Protein AF-A0A661WGU6-F1 (afdb_monomer_lite)

Secondary structure (DSSP, 8-state):
---HHHHHHHHHHHHH-----SHHHHHHHHHTT-SS-TT-S-SS-TTS-HHHHHHHHHHHHHHH---HHHHHHHHHHHHHHHHHHHHHHHHHHHHHHHHH-THHHHHHHHHHHHTSTTS----GGGGSPPPHHHHHHHHHHHHHHHHHTTS-GGGTT-HHHHTT-HHHHHHHHHHHHHTT-SSHHHHHHHSSS-HHHHHHHHHHHHHHHHHHHHHHHHHHHHHHHHHHHHHTT-S----HHHHHHHHHHHHHHHHHHHHHHHHHHHHHHHHHHHHHHHH-

Structure (mmCIF, N/CA/C/O backbone):
data_AF-A0A661WGU6-F1
#
_entry.id   AF-A0A661WGU6-F1
#
loop_
_atom_site.group_PDB
_atom_site.id
_atom_site.type_symbol
_atom_site.label_atom_id
_atom_site.label_alt_id
_atom_site.label_comp_id
_atom_site.label_asym_id
_atom_site.label_entity_id
_atom_site.label_seq_id
_atom_site.pdbx_PDB_ins_code
_atom_site.Cartn_x
_atom_site.Cartn_y
_atom_site.Cartn_z
_atom_site.occupancy
_atom_site.B_iso_or_equiv
_atom_site.auth_seq_id
_atom_site.auth_comp_id
_atom_site.auth_asym_id
_atom_site.auth_atom_id
_atom_site.pdbx_PDB_model_num
ATOM 1 N N . MET A 1 1 ? -1.322 33.595 -4.084 1.00 49.94 1 MET A N 1
ATOM 2 C CA . MET A 1 1 ? -2.057 33.623 -5.367 1.00 49.94 1 MET A CA 1
ATOM 3 C C . MET A 1 1 ? -1.411 32.627 -6.315 1.00 49.94 1 MET A C 1
ATOM 5 O O . MET A 1 1 ? -0.190 32.597 -6.386 1.00 49.94 1 MET A O 1
ATOM 9 N N . THR A 1 2 ? -2.198 31.790 -6.982 1.00 62.12 2 THR A N 1
ATOM 10 C CA . THR A 1 2 ? -1.731 30.789 -7.956 1.00 62.12 2 THR A CA 1
ATOM 11 C C . THR A 1 2 ? -1.288 31.471 -9.253 1.00 62.12 2 THR A C 1
ATOM 13 O O . THR A 1 2 ? -1.975 32.353 -9.764 1.00 62.12 2 THR A O 1
ATOM 16 N N . SER A 1 3 ? -0.129 31.083 -9.787 1.00 81.88 3 SER A N 1
ATOM 17 C CA . SER A 1 3 ? 0.414 31.655 -11.030 1.00 81.88 3 SER A CA 1
ATOM 18 C C . SER A 1 3 ? -0.441 31.273 -12.245 1.00 81.88 3 SER A C 1
ATOM 20 O O . SER A 1 3 ? -1.001 30.177 -12.295 1.00 81.88 3 SER A O 1
ATOM 22 N N . LYS A 1 4 ? -0.483 32.125 -13.279 1.00 81.94 4 LYS A N 1
ATOM 23 C CA . LYS A 1 4 ? -1.174 31.833 -14.553 1.00 81.94 4 LYS A CA 1
ATOM 24 C C . LYS A 1 4 ? -0.719 30.503 -15.176 1.00 81.94 4 LYS A C 1
ATOM 26 O O . LYS A 1 4 ? -1.547 29.773 -15.714 1.00 81.94 4 LYS A O 1
ATOM 31 N N . LYS A 1 5 ? 0.566 30.142 -15.022 1.00 75.69 5 LYS A N 1
ATOM 32 C CA . LYS A 1 5 ? 1.100 28.833 -15.448 1.00 75.69 5 LYS A CA 1
ATOM 33 C C . LYS A 1 5 ? 0.478 27.666 -14.672 1.00 75.69 5 LYS A C 1
ATOM 35 O O . LYS A 1 5 ? 0.131 26.658 -15.276 1.00 75.69 5 LYS A O 1
ATOM 40 N N . GLN A 1 6 ? 0.286 27.810 -13.359 1.00 60.16 6 GLN A N 1
ATOM 41 C CA . GLN A 1 6 ? -0.358 26.781 -12.532 1.00 60.16 6 GLN A CA 1
ATOM 42 C C . GLN A 1 6 ? -1.841 26.615 -12.883 1.00 60.16 6 GLN A C 1
ATOM 44 O O . GLN A 1 6 ? -2.338 25.495 -12.907 1.00 60.16 6 GLN A O 1
ATOM 49 N N . VAL A 1 7 ? -2.546 27.707 -13.200 1.00 77.19 7 VAL A N 1
ATOM 50 C CA . VAL A 1 7 ? -3.960 27.646 -13.609 1.00 77.19 7 VAL A CA 1
ATOM 51 C C . VAL A 1 7 ? -4.119 26.910 -14.942 1.00 77.19 7 VAL A C 1
ATOM 53 O O . VAL A 1 7 ? -4.962 26.020 -15.041 1.00 77.19 7 VAL A O 1
ATOM 56 N N . ALA A 1 8 ? -3.280 27.216 -15.936 1.00 78.06 8 ALA A N 1
ATOM 57 C CA . ALA A 1 8 ? -3.305 26.537 -17.233 1.00 78.06 8 ALA A CA 1
ATOM 58 C C . ALA A 1 8 ? -2.973 25.036 -17.113 1.00 78.06 8 ALA A C 1
ATOM 60 O O . ALA A 1 8 ? -3.666 24.202 -17.695 1.00 78.06 8 ALA A O 1
ATOM 61 N N . ALA A 1 9 ? -1.973 24.680 -16.299 1.00 69.00 9 ALA A N 1
ATOM 62 C CA . ALA A 1 9 ? -1.627 23.285 -16.028 1.00 69.00 9 ALA A CA 1
ATOM 63 C C . ALA A 1 9 ? -2.766 22.530 -15.316 1.00 69.00 9 ALA A C 1
ATOM 65 O O . ALA A 1 9 ? -3.126 21.427 -15.724 1.00 69.00 9 ALA A O 1
ATOM 66 N N . ASN A 1 10 ? -3.399 23.141 -14.309 1.00 66.12 10 ASN A N 1
ATOM 67 C CA . ASN A 1 10 ? -4.535 22.540 -13.603 1.00 66.12 10 ASN A CA 1
ATOM 68 C C . ASN A 1 10 ? -5.743 22.315 -14.529 1.00 66.12 10 ASN A C 1
ATOM 70 O O . ASN A 1 10 ? -6.410 21.289 -14.415 1.00 66.12 10 ASN A O 1
ATOM 74 N N . GLN A 1 11 ? -6.003 23.233 -15.467 1.00 74.62 11 GLN A N 1
ATOM 75 C CA . GLN A 1 11 ? -7.065 23.090 -16.472 1.00 74.62 11 GLN A CA 1
ATOM 76 C C . GLN A 1 11 ? -6.763 22.008 -17.518 1.00 74.62 11 GLN A C 1
ATOM 78 O O . GLN A 1 11 ? -7.679 21.339 -17.994 1.00 74.62 11 GLN A O 1
ATOM 83 N N . ALA A 1 12 ? -5.496 21.817 -17.890 1.00 73.06 12 ALA A N 1
ATOM 84 C CA . ALA A 1 12 ? -5.098 20.723 -18.772 1.00 73.06 12 ALA A CA 1
ATOM 85 C C . ALA A 1 12 ? -5.200 19.361 -18.059 1.00 73.06 12 ALA A C 1
ATOM 87 O O . ALA A 1 12 ? -5.719 18.400 -18.628 1.00 73.06 12 ALA A O 1
ATOM 88 N N . ASN A 1 13 ? -4.777 19.290 -16.793 1.00 67.12 13 ASN A N 1
ATOM 89 C CA . ASN A 1 13 ? -4.835 18.074 -15.979 1.00 67.12 13 ASN A CA 1
ATOM 90 C C . ASN A 1 13 ? -6.275 17.660 -15.639 1.00 67.12 13 ASN A C 1
ATOM 92 O O . ASN A 1 13 ? -6.582 16.468 -15.634 1.00 67.12 13 ASN A O 1
ATOM 96 N N . SER A 1 14 ? -7.184 18.616 -15.419 1.00 62.59 14 SER A N 1
ATOM 97 C CA . SER A 1 14 ? -8.593 18.312 -15.131 1.00 62.59 14 SER A CA 1
ATOM 98 C C . SER A 1 14 ? -9.313 17.643 -16.305 1.00 62.59 14 SER A C 1
ATOM 100 O O . SER A 1 14 ? -10.159 16.782 -16.087 1.00 62.59 14 SER A O 1
ATOM 102 N N . LYS A 1 15 ? -8.936 17.956 -17.553 1.00 67.56 15 LYS A N 1
ATOM 103 C CA . LYS A 1 15 ? -9.477 17.290 -18.751 1.00 67.56 15 LYS A CA 1
ATOM 104 C C . LYS A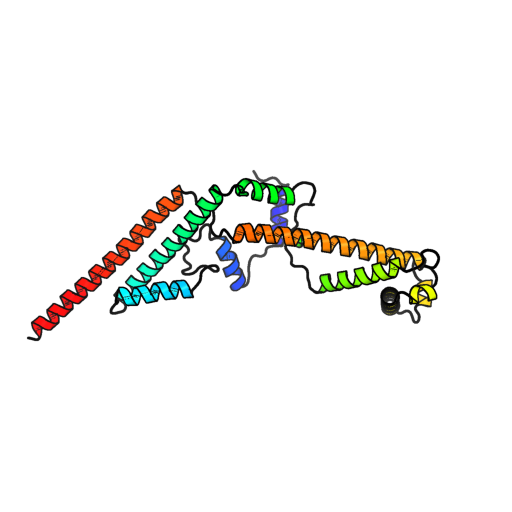 1 15 ? -9.016 15.833 -18.894 1.00 67.56 15 LYS A C 1
ATOM 106 O O . LYS A 1 15 ? -9.703 15.054 -19.544 1.00 67.56 15 LYS A O 1
ATOM 111 N N . LYS A 1 16 ? -7.881 15.463 -18.286 1.00 58.91 16 LYS A N 1
ATOM 112 C CA . LYS A 1 16 ? -7.343 14.089 -18.276 1.00 58.91 16 LYS A CA 1
ATOM 113 C C . LYS A 1 16 ? -7.883 13.238 -17.120 1.00 58.91 16 LYS A C 1
ATOM 115 O O . LYS A 1 16 ? -7.862 12.017 -17.206 1.00 58.91 16 LYS A O 1
ATOM 120 N N . SER A 1 17 ? -8.381 13.863 -16.053 1.00 56.34 17 SER A N 1
ATOM 121 C CA . SER A 1 17 ? -8.909 13.180 -14.868 1.00 56.34 17 SER A CA 1
ATOM 122 C C . SER A 1 17 ? -10.417 13.406 -14.754 1.00 56.34 17 SER A C 1
ATOM 124 O O . SER A 1 17 ? -10.879 14.302 -14.054 1.00 56.34 17 SER A O 1
ATOM 126 N N . THR A 1 18 ? -11.225 12.593 -15.443 1.00 58.34 18 THR A N 1
ATOM 127 C CA . THR A 1 18 ? -12.701 12.693 -15.384 1.00 58.34 18 THR A CA 1
ATOM 128 C C . THR A 1 18 ? -13.317 12.097 -14.110 1.00 58.34 18 THR A C 1
ATOM 130 O O . THR A 1 18 ? -14.516 11.821 -14.079 1.00 58.34 18 THR A O 1
ATOM 133 N N . GLY A 1 19 ? -12.506 11.867 -13.072 1.00 59.34 19 GLY A N 1
ATOM 134 C CA . GLY A 1 19 ? -12.905 11.155 -11.861 1.00 59.34 19 GLY A CA 1
ATOM 135 C C . GLY A 1 19 ? -13.283 9.693 -12.120 1.00 59.34 19 GLY A C 1
ATOM 136 O O . GLY A 1 19 ? -13.410 9.235 -13.259 1.00 59.34 19 GLY A O 1
ATOM 137 N N . ALA A 1 20 ? -13.458 8.934 -11.042 1.00 66.88 20 ALA A N 1
ATOM 138 C CA . ALA A 1 20 ? -13.908 7.557 -11.150 1.00 66.88 20 ALA A CA 1
ATOM 139 C C . ALA A 1 20 ? -15.409 7.483 -11.469 1.00 66.88 20 ALA A C 1
ATOM 141 O O . ALA A 1 20 ? -16.243 7.983 -10.714 1.00 66.88 20 ALA A O 1
ATOM 142 N N . LYS A 1 21 ? -15.752 6.833 -12.586 1.00 72.75 21 LYS A N 1
ATOM 143 C CA . LYS A 1 21 ? -17.143 6.675 -13.049 1.00 72.75 21 LYS A CA 1
ATOM 144 C C . LYS A 1 21 ? -17.783 5.359 -12.600 1.00 72.75 21 LYS A C 1
ATOM 146 O O . LYS A 1 21 ? -19.002 5.290 -12.483 1.00 72.75 21 LYS A O 1
ATOM 151 N N . THR A 1 22 ? -16.972 4.340 -12.323 1.00 70.50 22 THR A N 1
ATOM 152 C CA . THR A 1 22 ? -17.419 3.021 -11.856 1.00 70.50 22 THR A CA 1
ATOM 153 C C . THR A 1 22 ? -17.525 2.983 -10.337 1.00 70.50 22 THR A C 1
ATOM 155 O O . THR A 1 22 ? -16.815 3.711 -9.647 1.00 70.50 22 THR A O 1
ATOM 158 N N . GLU A 1 23 ? -18.375 2.109 -9.798 1.00 66.75 23 GLU A N 1
ATOM 159 C CA . GLU A 1 23 ? -18.532 1.962 -8.345 1.00 66.75 23 GLU A CA 1
ATOM 160 C C . GLU A 1 23 ? -17.232 1.491 -7.676 1.00 66.75 23 GLU A C 1
ATOM 162 O O . GLU A 1 23 ? -16.804 2.058 -6.676 1.00 66.75 23 GLU A O 1
ATOM 167 N N . GLN A 1 24 ? -16.521 0.549 -8.305 1.00 64.12 24 GLN A N 1
ATOM 168 C CA . GLN A 1 24 ? -15.176 0.136 -7.887 1.00 64.12 24 GLN A CA 1
ATOM 169 C C . GLN A 1 24 ? -14.186 1.308 -7.898 1.00 64.12 24 GLN A C 1
ATOM 171 O O . GLN A 1 24 ? -13.439 1.506 -6.942 1.00 64.12 24 GLN A O 1
ATOM 176 N N . GLY A 1 25 ? -14.207 2.134 -8.948 1.00 61.88 25 GLY A N 1
ATOM 177 C CA . GLY A 1 25 ? -13.352 3.312 -9.027 1.00 61.88 25 GLY A CA 1
ATOM 178 C C . GLY A 1 25 ? -13.712 4.358 -7.967 1.00 61.88 25 GLY A C 1
ATOM 179 O O . GLY A 1 25 ? -12.822 4.976 -7.392 1.00 61.88 25 GLY A O 1
ATOM 180 N N . LYS A 1 26 ? -15.002 4.559 -7.674 1.00 69.31 26 LYS A N 1
ATOM 181 C CA . LYS A 1 26 ? -15.461 5.471 -6.616 1.00 69.31 26 LYS A CA 1
ATOM 182 C C . LYS A 1 26 ? -15.040 4.970 -5.243 1.00 69.31 26 LYS A C 1
ATOM 184 O O . LYS A 1 26 ? -14.586 5.773 -4.435 1.00 69.31 26 LYS A O 1
ATOM 189 N N . GLN A 1 27 ? -15.123 3.664 -4.993 1.00 63.66 27 GLN A N 1
ATOM 190 C CA . GLN A 1 27 ? -14.613 3.055 -3.766 1.00 63.66 27 GLN A CA 1
ATOM 191 C C . GLN A 1 27 ? -13.100 3.260 -3.636 1.00 63.66 27 GLN A C 1
ATOM 193 O O . GLN A 1 27 ? -12.649 3.703 -2.581 1.00 63.66 27 GLN A O 1
ATOM 198 N N . ALA A 1 28 ? -12.332 3.045 -4.707 1.00 60.41 28 ALA A N 1
ATOM 199 C CA . ALA A 1 28 ? -10.895 3.317 -4.726 1.00 60.41 28 ALA A CA 1
ATOM 200 C C . ALA A 1 28 ? -10.582 4.801 -4.453 1.00 60.41 28 ALA A C 1
ATOM 202 O O . ALA A 1 28 ? -9.745 5.117 -3.614 1.00 60.41 28 ALA A O 1
ATOM 203 N N . VAL A 1 29 ? -11.315 5.726 -5.080 1.00 59.28 29 VAL A N 1
ATOM 204 C CA . VAL A 1 29 ? -11.153 7.172 -4.860 1.00 59.28 29 VAL A CA 1
ATOM 205 C C . VAL A 1 29 ? -11.620 7.602 -3.462 1.00 59.28 29 VAL A C 1
ATOM 207 O O . VAL A 1 29 ? -11.032 8.513 -2.885 1.00 59.28 29 VAL A O 1
ATOM 210 N N . SER A 1 30 ? -12.623 6.946 -2.871 1.00 61.34 30 SER A N 1
ATOM 211 C CA . SER A 1 30 ? -13.107 7.247 -1.512 1.00 61.34 30 SER A CA 1
ATOM 212 C C . SER A 1 30 ? -12.040 7.004 -0.444 1.00 61.34 30 SER A C 1
ATOM 214 O O . SER A 1 30 ? -11.980 7.729 0.550 1.00 61.34 30 SER A O 1
ATOM 216 N N . LEU A 1 31 ? -11.141 6.044 -0.684 1.00 59.47 31 LEU A N 1
ATOM 217 C CA . LEU A 1 31 ? -10.015 5.764 0.202 1.00 59.47 31 LEU A CA 1
ATOM 218 C C . LEU A 1 31 ? -9.024 6.933 0.238 1.00 59.47 31 LEU A C 1
ATOM 220 O O . LEU A 1 31 ? -8.408 7.163 1.273 1.00 59.47 31 LEU A O 1
ATOM 224 N N . ASN A 1 32 ? -8.951 7.747 -0.821 1.00 54.72 32 ASN A N 1
ATOM 225 C CA . ASN A 1 32 ? -8.085 8.930 -0.857 1.00 54.72 32 ASN A CA 1
ATOM 226 C C . ASN A 1 32 ? -8.522 10.017 0.144 1.00 54.72 32 ASN A C 1
ATOM 228 O O . ASN A 1 32 ? -7.711 10.853 0.536 1.00 54.72 32 ASN A O 1
ATOM 232 N N . ALA A 1 33 ? -9.792 10.022 0.575 1.00 54.75 33 ALA A N 1
ATOM 233 C CA . ALA A 1 33 ? -10.287 10.940 1.605 1.00 54.75 33 ALA A CA 1
ATOM 234 C C . ALA A 1 33 ? -9.919 10.490 3.034 1.00 54.75 33 ALA A C 1
ATOM 236 O O . ALA A 1 33 ? -10.010 11.278 3.983 1.00 54.75 33 ALA A O 1
ATOM 237 N N . VAL A 1 34 ? -9.492 9.234 3.208 1.00 58.69 34 VAL A N 1
ATOM 238 C CA . VAL A 1 34 ? -9.098 8.678 4.502 1.00 58.69 34 VAL A CA 1
ATOM 239 C C . VAL A 1 34 ? -7.701 9.183 4.861 1.00 58.69 34 VAL A C 1
ATOM 241 O O . VAL A 1 34 ? -6.694 8.650 4.418 1.00 58.69 34 VAL A O 1
ATOM 244 N N . LYS A 1 35 ? -7.631 10.216 5.709 1.00 61.06 35 LYS A N 1
ATOM 245 C CA . LYS A 1 35 ? -6.343 10.787 6.147 1.00 61.06 35 LYS A CA 1
ATOM 246 C C . LYS A 1 35 ? -5.542 9.844 7.051 1.00 61.06 35 LYS A C 1
ATOM 248 O O . LYS A 1 35 ? -4.336 9.712 6.886 1.00 61.06 35 LYS A O 1
ATOM 253 N N . HIS A 1 36 ? -6.202 9.237 8.042 1.00 67.50 36 HIS A N 1
ATOM 254 C CA . HIS A 1 36 ? -5.535 8.429 9.078 1.00 67.50 36 HIS A CA 1
ATOM 255 C C . HIS A 1 36 ? -6.208 7.077 9.359 1.00 67.50 36 HIS A C 1
ATOM 257 O O . HIS A 1 36 ? -5.617 6.240 10.024 1.00 67.50 36 HIS A O 1
ATOM 263 N N . GLY A 1 37 ? -7.449 6.852 8.915 1.00 67.12 37 GLY A N 1
ATOM 264 C CA . GLY A 1 37 ? -8.135 5.554 9.040 1.00 67.12 37 GLY A CA 1
ATOM 265 C C . GLY A 1 37 ? -8.638 5.160 10.437 1.00 67.12 37 GLY A C 1
ATOM 266 O O . GLY A 1 37 ? -9.547 4.339 10.526 1.00 67.12 37 GLY A O 1
ATOM 267 N N . ILE A 1 38 ? -8.137 5.779 11.516 1.00 74.56 38 ILE A N 1
ATOM 268 C CA . ILE A 1 38 ? -8.457 5.409 12.914 1.00 74.56 38 ILE A CA 1
ATOM 269 C C . ILE A 1 38 ? -9.970 5.433 13.194 1.00 74.56 38 ILE A C 1
ATOM 271 O O . ILE A 1 38 ? -10.519 4.445 13.669 1.00 74.56 38 ILE A O 1
ATOM 275 N N . PHE A 1 39 ? -10.662 6.515 12.822 1.00 71.50 39 PHE A N 1
ATOM 276 C CA . PHE A 1 39 ? -12.126 6.647 12.936 1.00 71.50 39 PHE A CA 1
ATOM 277 C C . PHE A 1 39 ? -12.844 6.478 11.592 1.00 71.50 39 PHE A C 1
ATOM 279 O O . PHE A 1 39 ? -13.893 7.080 11.366 1.00 71.50 39 PHE A O 1
ATOM 286 N N . SER A 1 40 ? -12.269 5.708 10.662 1.00 78.00 40 SER A N 1
ATOM 287 C CA . SER A 1 40 ? -12.944 5.415 9.395 1.00 78.00 40 SER A CA 1
ATOM 288 C C . SER A 1 40 ? -14.335 4.828 9.658 1.00 78.00 40 SER A C 1
ATOM 290 O O . SER A 1 40 ? -14.509 3.997 10.554 1.00 78.00 40 SER A O 1
ATOM 292 N N . SER A 1 41 ? -15.325 5.246 8.864 1.00 74.75 41 SER A N 1
ATOM 293 C CA . SER A 1 41 ? -16.655 4.622 8.857 1.00 74.75 41 SER A CA 1
ATOM 294 C C . SER A 1 41 ? -16.600 3.177 8.359 1.00 74.75 41 SER A C 1
ATOM 296 O O . SER A 1 41 ? -17.504 2.394 8.632 1.00 74.75 41 SER A O 1
ATOM 298 N N . ARG A 1 42 ? -15.523 2.811 7.656 1.00 79.62 42 ARG A N 1
ATOM 299 C CA . ARG A 1 42 ? -15.264 1.447 7.217 1.00 79.62 42 ARG A CA 1
ATOM 300 C C . ARG A 1 42 ? -14.792 0.594 8.398 1.00 79.62 42 ARG A C 1
ATOM 302 O O . ARG A 1 42 ? -13.788 0.912 9.045 1.00 79.62 42 ARG A O 1
ATOM 309 N N . LEU A 1 43 ? -15.518 -0.497 8.648 1.00 82.12 43 LEU A N 1
ATOM 310 C CA . LEU A 1 43 ? -15.241 -1.421 9.747 1.00 82.12 43 LEU A CA 1
ATOM 311 C C . LEU A 1 43 ? -13.881 -2.101 9.601 1.00 82.12 43 LEU A C 1
ATOM 313 O O . LEU A 1 43 ? -13.098 -2.052 10.539 1.00 82.12 43 LEU A O 1
ATOM 317 N N . VAL A 1 44 ? -13.580 -2.626 8.411 1.00 84.69 44 VAL A N 1
ATOM 318 C CA . VAL A 1 44 ? -12.297 -3.247 8.050 1.00 84.69 44 VAL A CA 1
ATOM 319 C C . VAL A 1 44 ? -11.717 -2.509 6.841 1.00 84.69 44 VAL A C 1
ATOM 321 O O . VAL A 1 44 ? -12.387 -2.343 5.813 1.00 84.69 44 VAL A O 1
ATOM 324 N N . MET A 1 45 ? -10.497 -1.994 6.980 1.00 81.69 45 MET A N 1
ATOM 325 C CA . MET A 1 45 ? -9.786 -1.294 5.905 1.00 81.69 45 MET A CA 1
ATOM 326 C C . MET A 1 45 ? -9.243 -2.292 4.863 1.00 81.69 45 MET A C 1
ATOM 328 O O . MET A 1 45 ? -9.072 -3.459 5.182 1.00 81.69 45 MET A O 1
ATOM 332 N N . PRO A 1 46 ? -8.949 -1.874 3.616 1.00 73.69 46 PRO A N 1
ATOM 333 C CA . PRO A 1 46 ? -8.460 -2.788 2.570 1.00 73.69 46 PRO A CA 1
ATOM 334 C C . PRO A 1 46 ? -7.168 -3.550 2.902 1.00 73.69 46 PRO A C 1
ATOM 336 O O . PRO A 1 46 ? -6.927 -4.598 2.320 1.00 73.69 46 PRO A O 1
ATOM 339 N N . PHE A 1 47 ? -6.346 -3.010 3.803 1.00 72.75 47 PHE A N 1
ATOM 340 C CA . PHE A 1 47 ? -5.088 -3.597 4.277 1.00 72.75 47 PHE A CA 1
ATOM 341 C C . PHE A 1 47 ? -5.251 -4.380 5.594 1.00 72.75 47 PHE A C 1
ATOM 343 O O . PHE A 1 47 ? -4.281 -4.847 6.180 1.00 72.75 47 PHE A O 1
ATOM 350 N N . GLU A 1 48 ? -6.477 -4.502 6.100 1.00 82.50 48 GLU A N 1
ATOM 351 C CA . GLU A 1 48 ? -6.779 -5.226 7.329 1.00 82.50 48 GLU A CA 1
ATOM 352 C C . GLU A 1 48 ? -7.420 -6.578 7.026 1.00 82.50 48 GLU A C 1
ATOM 354 O O . GLU A 1 48 ? -8.164 -6.730 6.057 1.00 82.50 48 GLU A O 1
ATOM 359 N N . SER A 1 49 ? -7.171 -7.553 7.899 1.00 87.25 49 SER A N 1
ATOM 360 C CA . SER A 1 49 ? -7.788 -8.869 7.798 1.00 87.25 49 SER A CA 1
ATOM 361 C C . SER A 1 49 ? -9.202 -8.846 8.376 1.00 87.25 49 SER A C 1
ATOM 363 O O . SER A 1 49 ? -9.408 -8.556 9.557 1.00 87.25 49 SER A O 1
ATOM 365 N N . ALA A 1 50 ? -10.188 -9.170 7.536 1.00 88.31 50 ALA A N 1
ATOM 366 C CA . ALA A 1 50 ? -11.558 -9.387 7.990 1.00 88.31 50 ALA A CA 1
ATOM 367 C C . ALA A 1 50 ? -11.654 -10.604 8.924 1.00 88.31 50 ALA A C 1
ATOM 369 O O . ALA A 1 50 ? -12.444 -10.580 9.865 1.00 88.31 50 ALA A O 1
ATOM 370 N N . ASP A 1 51 ? -10.805 -11.613 8.712 1.00 90.31 51 ASP A N 1
ATOM 371 C CA . ASP A 1 51 ? -10.755 -12.820 9.538 1.00 90.31 51 ASP A CA 1
ATOM 372 C C . ASP A 1 51 ? -10.234 -12.509 10.946 1.00 90.31 51 ASP A C 1
ATOM 374 O O . ASP A 1 51 ? -10.788 -12.998 11.925 1.00 90.31 51 ASP A O 1
ATOM 378 N N . GLU A 1 52 ? -9.221 -11.643 11.078 1.00 90.56 52 GLU A N 1
ATOM 379 C CA . GLU A 1 52 ? -8.732 -11.189 12.392 1.00 90.56 52 GLU A CA 1
ATOM 380 C C . GLU A 1 52 ? -9.812 -10.417 13.161 1.00 90.56 52 GLU A C 1
ATOM 382 O O . GLU A 1 52 ? -9.954 -10.582 14.374 1.00 90.56 52 GLU A O 1
ATOM 387 N N . TYR A 1 53 ? -10.595 -9.583 12.465 1.00 92.62 53 TYR A N 1
ATOM 388 C CA . TYR A 1 53 ? -11.734 -8.905 13.083 1.00 92.62 53 TYR A CA 1
ATOM 389 C C . TYR A 1 53 ? -12.820 -9.903 13.513 1.00 92.62 53 TYR A C 1
ATOM 391 O O . TYR A 1 53 ? -13.356 -9.776 14.614 1.00 92.62 53 TYR A O 1
ATOM 399 N N . GLY A 1 54 ? -13.117 -10.903 12.677 1.00 92.81 54 GLY A N 1
ATOM 400 C CA . GLY A 1 54 ? -14.045 -11.987 13.006 1.00 92.81 54 GLY A CA 1
ATOM 401 C C . GLY A 1 54 ? -13.617 -12.742 14.263 1.00 92.81 54 GLY A C 1
ATOM 402 O O . GLY A 1 54 ? -14.388 -12.829 15.208 1.00 92.81 54 GLY A O 1
ATOM 403 N N . GLN A 1 55 ? -12.350 -13.158 14.340 1.00 95.25 55 GLN A N 1
ATOM 404 C CA . GLN A 1 55 ? -11.787 -13.834 15.517 1.00 95.25 55 GLN A CA 1
ATOM 405 C C . GLN A 1 55 ? -11.881 -12.989 16.793 1.00 95.25 55 GLN A C 1
ATOM 407 O O . GLN A 1 55 ? -12.167 -13.517 17.869 1.00 95.25 55 GLN A O 1
ATOM 412 N N . LEU A 1 56 ? -11.654 -11.673 16.692 1.00 95.31 56 LEU A N 1
ATOM 413 C CA . LEU A 1 56 ? -11.842 -10.759 17.819 1.00 95.31 56 LEU A CA 1
ATOM 414 C C . LEU A 1 56 ? -13.305 -10.743 18.278 1.00 95.31 56 LEU A C 1
ATOM 416 O O . LEU A 1 56 ? -13.566 -10.801 19.478 1.00 95.31 56 LEU A O 1
ATOM 420 N N . LEU A 1 57 ? -14.248 -10.631 17.340 1.00 95.50 57 LEU A N 1
ATOM 421 C CA . LEU A 1 57 ? -15.673 -10.600 17.655 1.00 95.50 57 LEU A CA 1
ATOM 422 C C . LEU A 1 57 ? -16.140 -11.927 18.264 1.00 95.50 57 LEU A C 1
ATOM 424 O O . LEU A 1 57 ? -16.794 -11.901 19.303 1.00 95.50 57 LEU A O 1
ATOM 428 N N . ASP A 1 58 ? -15.754 -13.057 17.679 1.00 95.19 58 ASP A N 1
ATOM 429 C CA . ASP A 1 58 ? -16.108 -14.392 18.164 1.00 95.19 58 ASP A CA 1
ATOM 430 C C . ASP A 1 58 ? -15.578 -14.614 19.587 1.00 95.19 58 ASP A C 1
ATOM 432 O O . ASP A 1 58 ? -16.337 -14.970 20.487 1.00 95.19 58 ASP A O 1
ATOM 436 N N . GLY A 1 59 ? -14.314 -14.263 19.851 1.00 96.06 59 GLY A N 1
ATOM 437 C CA . GLY A 1 59 ? -13.748 -14.336 21.202 1.00 96.06 59 GLY A CA 1
ATOM 438 C C . GLY A 1 59 ? -14.450 -13.416 22.213 1.00 96.06 59 GLY A C 1
ATOM 439 O O . GLY A 1 59 ? -14.554 -13.742 23.401 1.00 96.06 59 GLY A O 1
ATOM 440 N N . LEU A 1 60 ? -14.969 -12.264 21.772 1.00 95.50 60 LEU A N 1
ATOM 441 C CA . LEU A 1 60 ? -15.775 -11.380 22.619 1.00 95.50 60 LEU A CA 1
ATOM 442 C C . LEU A 1 60 ? -17.175 -11.943 22.874 1.00 95.50 60 LEU A C 1
ATOM 444 O O . LEU A 1 60 ? -17.678 -11.806 23.986 1.00 95.50 60 LEU A O 1
ATOM 448 N N . ILE A 1 61 ? -17.796 -12.586 21.887 1.00 95.06 61 ILE A N 1
ATOM 449 C CA . ILE A 1 61 ? -19.083 -13.267 22.054 1.00 95.06 61 ILE A CA 1
ATOM 450 C C . ILE A 1 61 ? -18.933 -14.420 23.051 1.00 95.06 61 ILE A C 1
ATOM 452 O O . ILE A 1 61 ? -19.707 -14.487 24.006 1.00 95.06 61 ILE A O 1
ATOM 456 N N . ASP A 1 62 ? -17.903 -15.251 22.897 1.00 95.06 62 ASP A N 1
ATOM 457 C CA . ASP A 1 62 ? -17.637 -16.385 23.787 1.00 95.06 62 ASP A CA 1
ATOM 458 C C . ASP A 1 62 ? -17.370 -15.937 25.231 1.00 95.06 62 ASP A C 1
ATOM 460 O O . ASP A 1 62 ? -17.875 -16.527 26.186 1.00 95.06 62 ASP A O 1
ATOM 464 N N . SER A 1 63 ? -16.593 -14.864 25.409 1.00 94.00 63 SER A N 1
ATOM 465 C CA . SER A 1 63 ? -16.218 -14.372 26.742 1.00 94.00 63 SER A CA 1
ATOM 466 C C . SER A 1 63 ? -17.310 -13.558 27.438 1.00 94.00 63 SER A C 1
ATOM 468 O O . SER A 1 63 ? -17.442 -13.633 28.660 1.00 94.00 63 SER A O 1
ATOM 470 N N . LEU A 1 64 ? -18.084 -12.763 26.693 1.00 92.81 64 LEU A N 1
ATOM 471 C CA . LEU A 1 64 ? -19.111 -11.878 27.254 1.00 92.81 64 LEU A CA 1
ATOM 472 C C . LEU A 1 64 ? -20.502 -12.518 27.283 1.00 92.81 64 LEU A C 1
ATOM 474 O O . LEU A 1 64 ? -21.385 -11.979 27.951 1.00 92.81 64 LEU A O 1
ATOM 478 N N . ASN A 1 65 ? -20.687 -13.645 26.589 1.00 93.38 65 ASN A N 1
ATOM 479 C CA . ASN A 1 65 ? -21.907 -14.451 26.525 1.00 93.38 65 ASN A CA 1
ATOM 480 C C . ASN A 1 65 ? -23.196 -13.607 26.372 1.00 93.38 65 ASN A C 1
ATOM 482 O O . ASN A 1 65 ? -24.069 -13.614 27.256 1.00 93.38 65 ASN A O 1
ATOM 486 N N . PRO A 1 66 ? -23.311 -12.811 25.290 1.00 93.38 66 PRO A N 1
ATOM 487 C CA . PRO A 1 66 ? -24.458 -11.941 25.087 1.00 93.38 66 PRO A CA 1
ATOM 488 C C . PRO A 1 66 ? -25.734 -12.758 24.866 1.00 93.38 66 PRO A C 1
ATOM 490 O O . PRO A 1 66 ? -25.771 -13.676 24.051 1.00 93.38 66 PRO A O 1
ATOM 493 N N . THR A 1 67 ? -26.819 -12.384 25.543 1.00 90.88 67 THR A N 1
ATOM 494 C CA . THR A 1 67 ? -28.147 -12.976 25.320 1.00 90.88 67 THR A CA 1
ATOM 495 C C . THR A 1 67 ? -29.090 -11.971 24.670 1.00 90.88 67 THR A C 1
ATOM 497 O O . THR A 1 67 ? -29.357 -10.894 25.204 1.00 90.88 67 THR A O 1
ATOM 500 N N . GLY A 1 68 ? -29.638 -12.349 23.515 1.00 89.94 68 GLY A N 1
ATOM 501 C CA . GLY A 1 68 ? -30.552 -11.508 22.747 1.00 89.94 68 GLY A CA 1
ATOM 502 C C . GLY A 1 68 ? -29.856 -10.396 21.956 1.00 89.94 68 GLY A C 1
ATOM 503 O O . GLY A 1 68 ? -28.660 -10.135 22.088 1.00 89.94 68 GLY A O 1
ATOM 504 N N . SER A 1 69 ? -30.635 -9.719 21.116 1.00 86.50 69 SER A N 1
ATOM 505 C CA . SER A 1 69 ? -30.122 -8.772 20.117 1.00 86.50 69 SER A CA 1
ATOM 506 C C . SER A 1 69 ? -29.465 -7.522 20.713 1.00 86.50 69 SER A C 1
ATOM 508 O O . SER A 1 69 ? -28.520 -6.986 20.139 1.00 86.50 69 SER A O 1
ATOM 510 N N . VAL A 1 70 ? -29.935 -7.045 21.871 1.00 87.25 70 VAL A N 1
ATOM 511 C CA . VAL A 1 70 ? -29.400 -5.827 22.507 1.00 87.25 70 VAL A CA 1
ATOM 512 C C . VAL A 1 70 ? -27.991 -6.056 23.046 1.00 87.25 70 VAL A C 1
ATOM 514 O O . VAL A 1 70 ? -27.112 -5.222 22.836 1.00 87.25 70 VAL A O 1
ATOM 517 N N . GLU A 1 71 ? -27.760 -7.180 23.725 1.00 91.00 71 GLU A N 1
ATOM 518 C CA . GLU A 1 71 ? -26.431 -7.518 24.237 1.00 91.00 71 GLU A CA 1
ATOM 519 C C . GLU A 1 71 ? -25.465 -7.838 23.094 1.00 91.00 71 GLU A C 1
ATOM 521 O O . GLU A 1 71 ? -24.330 -7.370 23.127 1.00 91.00 71 GLU A O 1
ATOM 526 N N . GLN A 1 72 ? -25.929 -8.537 22.050 1.00 91.56 72 GLN A N 1
ATOM 527 C CA . GLN A 1 72 ? -25.136 -8.794 20.842 1.00 91.56 72 GLN A CA 1
ATOM 528 C C . GLN A 1 72 ? -24.648 -7.489 20.204 1.00 91.56 72 GLN A C 1
ATOM 530 O O . GLN A 1 72 ? -23.450 -7.316 19.994 1.00 91.56 72 GLN A O 1
ATOM 535 N N . LEU A 1 73 ? -25.543 -6.514 20.013 1.00 91.88 73 LEU A N 1
ATOM 536 C CA . LEU A 1 73 ? -25.176 -5.201 19.477 1.00 91.88 73 LEU A CA 1
ATOM 537 C C . LEU A 1 73 ? -24.156 -4.465 20.364 1.00 91.88 73 LEU A C 1
ATOM 539 O O . LEU A 1 73 ? -23.304 -3.724 19.870 1.00 91.88 73 LEU A O 1
ATOM 543 N N . LEU A 1 74 ? -24.250 -4.611 21.687 1.00 90.94 74 LEU A N 1
ATOM 544 C CA . LEU A 1 74 ? -23.294 -4.000 22.612 1.00 90.94 74 LEU A CA 1
ATOM 545 C C . LEU A 1 74 ? -21.922 -4.681 22.537 1.00 90.94 74 LEU A C 1
ATOM 547 O O . LEU A 1 74 ? -20.914 -3.976 22.560 1.00 90.94 74 LEU A O 1
ATOM 551 N N . VAL A 1 75 ? -21.875 -6.005 22.376 1.00 93.94 75 VAL A N 1
ATOM 552 C CA . VAL A 1 75 ? -20.633 -6.756 22.129 1.00 93.94 75 VAL A CA 1
ATOM 553 C C . VAL A 1 75 ? -19.999 -6.351 20.797 1.00 93.94 75 VAL A C 1
ATOM 555 O O . VAL A 1 75 ? -18.806 -6.056 20.760 1.00 93.94 75 VAL A O 1
ATOM 558 N N . GLU A 1 76 ? -20.784 -6.208 19.728 1.00 93.19 76 GLU A N 1
ATOM 559 C CA . GLU A 1 76 ? -20.287 -5.687 18.449 1.00 93.19 76 GLU A CA 1
ATOM 560 C C . GLU A 1 76 ? -19.670 -4.290 18.613 1.00 93.19 76 GLU A C 1
ATOM 562 O O . GLU A 1 76 ? -18.568 -4.031 18.130 1.00 93.19 76 GLU A O 1
ATOM 567 N N . LYS A 1 77 ? -20.322 -3.386 19.359 1.00 91.94 77 LYS A N 1
ATOM 568 C CA . LYS A 1 77 ? -19.769 -2.050 19.649 1.00 91.94 77 LYS A CA 1
ATOM 569 C C . LYS A 1 77 ? -18.443 -2.111 20.408 1.00 91.94 77 LYS A C 1
ATOM 571 O O . LYS A 1 77 ? -17.555 -1.308 20.117 1.00 91.94 77 LYS A O 1
ATOM 576 N N . VAL A 1 78 ? -18.301 -3.043 21.352 1.00 93.75 78 VAL A N 1
ATOM 577 C CA . VAL A 1 78 ? -17.031 -3.302 22.048 1.00 93.75 78 VAL A CA 1
ATOM 578 C C . VAL A 1 78 ? -15.965 -3.750 21.046 1.00 93.75 78 VAL A C 1
ATOM 580 O O . VAL A 1 78 ? -14.882 -3.164 21.022 1.00 93.75 78 VAL A O 1
ATOM 583 N N . ALA A 1 79 ? -16.290 -4.694 20.158 1.00 93.88 79 ALA A N 1
ATOM 584 C CA . ALA A 1 79 ? -15.377 -5.172 19.121 1.00 93.88 79 ALA A CA 1
ATOM 585 C C . ALA A 1 79 ? -14.916 -4.040 18.187 1.00 93.88 79 ALA A C 1
ATOM 587 O O . ALA A 1 79 ? -13.723 -3.904 17.920 1.00 93.88 79 ALA A O 1
ATOM 588 N N . VAL A 1 80 ? -15.831 -3.168 17.738 1.00 92.00 80 VAL A N 1
ATOM 589 C CA . VAL A 1 80 ? -15.482 -2.000 16.906 1.00 92.00 80 VAL A CA 1
ATOM 590 C C . VAL A 1 80 ? -14.537 -1.045 17.640 1.00 92.00 80 VAL A C 1
ATOM 592 O O . VAL A 1 80 ? -13.555 -0.585 17.052 1.00 92.00 80 VAL A O 1
ATOM 595 N N . ALA A 1 81 ? -14.814 -0.733 18.909 1.00 91.50 81 ALA A N 1
ATOM 596 C CA . ALA A 1 81 ? -13.972 0.164 19.699 1.00 91.50 81 ALA A CA 1
ATOM 597 C C . ALA A 1 81 ? -12.558 -0.414 19.889 1.00 91.50 81 ALA A C 1
ATOM 599 O O . ALA A 1 81 ? -11.571 0.287 19.652 1.00 91.50 81 ALA A O 1
ATOM 600 N N . MET A 1 82 ? -12.455 -1.707 20.213 1.00 93.56 82 MET A N 1
ATOM 601 C CA . MET A 1 82 ? -11.175 -2.414 20.334 1.00 93.56 82 MET A CA 1
ATOM 602 C C . MET A 1 82 ? -10.418 -2.472 19.002 1.00 93.56 82 MET A C 1
ATOM 604 O O . MET A 1 82 ? -9.217 -2.206 18.966 1.00 93.56 82 MET A O 1
ATOM 608 N N . TRP A 1 83 ? -11.108 -2.727 17.887 1.00 93.62 83 TRP A N 1
ATOM 609 C CA . TRP A 1 83 ? -10.491 -2.740 16.557 1.00 93.62 83 TRP A CA 1
ATOM 610 C C . TRP A 1 83 ? -9.881 -1.382 16.189 1.00 93.62 83 TRP A C 1
ATOM 612 O O . TRP A 1 83 ? -8.746 -1.284 15.717 1.00 93.62 83 TRP A O 1
ATOM 622 N N . ARG A 1 84 ? -10.594 -0.290 16.483 1.00 89.88 84 ARG A N 1
ATOM 623 C CA . ARG A 1 84 ? -10.072 1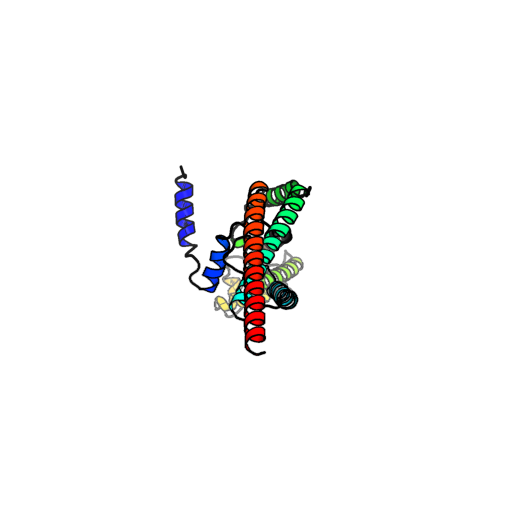.074 16.302 1.00 89.88 84 ARG A CA 1
ATOM 624 C C . ARG A 1 84 ? -8.893 1.378 17.229 1.00 89.88 84 ARG A C 1
ATOM 626 O O . ARG A 1 84 ? -7.978 2.101 16.832 1.00 89.88 84 ARG A O 1
ATOM 633 N N . GLN A 1 85 ? -8.877 0.817 18.436 1.00 89.62 85 GLN A N 1
ATOM 634 C CA . GLN A 1 85 ? -7.742 0.933 19.350 1.00 89.62 85 GLN A CA 1
ATOM 635 C C . GLN A 1 85 ? -6.504 0.212 18.802 1.00 89.62 85 GLN A C 1
ATOM 637 O O . GLN A 1 85 ? -5.418 0.789 18.821 1.00 89.62 85 GLN A O 1
ATOM 642 N N . LEU A 1 86 ? -6.669 -0.973 18.201 1.00 88.94 86 LEU A N 1
ATOM 643 C CA . LEU A 1 86 ? -5.590 -1.679 17.502 1.00 88.94 86 LEU A CA 1
ATOM 644 C C . LEU A 1 86 ? -5.023 -0.856 16.338 1.00 88.94 86 LEU A C 1
ATOM 646 O O . LEU A 1 86 ? -3.802 -0.738 16.225 1.00 88.94 86 LEU A O 1
ATOM 650 N N . ARG A 1 87 ? -5.876 -0.205 15.529 1.00 86.19 87 ARG A N 1
ATOM 651 C CA . ARG A 1 87 ? -5.424 0.744 14.488 1.00 86.19 87 ARG A CA 1
ATOM 652 C C . ARG A 1 87 ? -4.548 1.848 15.062 1.00 86.19 87 ARG A C 1
ATOM 654 O O . ARG A 1 87 ? -3.506 2.169 14.499 1.00 86.19 87 ARG A O 1
ATOM 661 N N . ARG A 1 88 ? -4.968 2.439 16.184 1.00 85.75 88 ARG A N 1
ATOM 662 C CA . ARG A 1 88 ? -4.218 3.504 16.862 1.00 85.75 88 ARG A CA 1
ATOM 663 C C . ARG A 1 88 ? -2.883 2.996 17.411 1.00 85.75 88 ARG A C 1
ATOM 665 O O . ARG A 1 88 ? -1.891 3.706 17.295 1.00 85.75 88 ARG A O 1
ATOM 672 N N . THR A 1 89 ? -2.835 1.797 17.985 1.00 84.19 89 THR A N 1
ATOM 673 C CA . THR A 1 89 ? -1.584 1.186 18.465 1.00 84.19 89 THR A CA 1
ATOM 674 C C . THR A 1 89 ? -0.622 0.916 17.313 1.00 84.19 89 THR A C 1
ATOM 676 O O . THR A 1 89 ? 0.525 1.344 17.390 1.00 84.19 89 THR A O 1
ATOM 679 N N . LYS A 1 90 ? -1.100 0.325 16.207 1.00 82.75 90 LYS A N 1
ATOM 680 C CA . LYS A 1 90 ? -0.308 0.174 14.974 1.00 82.75 90 LYS A CA 1
ATOM 681 C C . LYS A 1 90 ? 0.218 1.540 14.495 1.00 82.75 90 LYS A C 1
ATOM 683 O O . LYS A 1 90 ? 1.412 1.669 14.232 1.00 82.75 90 LYS A O 1
ATOM 688 N N . ALA A 1 91 ? -0.637 2.572 14.528 1.00 76.62 91 ALA A N 1
ATOM 689 C CA . ALA A 1 91 ? -0.280 3.953 14.189 1.00 76.62 91 ALA A CA 1
ATOM 690 C C . ALA A 1 91 ? 0.823 4.571 15.042 1.00 76.62 91 ALA A C 1
ATOM 692 O O . ALA A 1 91 ? 1.734 5.215 14.516 1.00 76.62 91 ALA A O 1
ATOM 693 N N . GLU A 1 92 ? 0.766 4.370 16.350 1.00 77.19 92 GLU A N 1
ATOM 694 C CA . GLU A 1 92 ? 1.818 4.824 17.246 1.00 77.19 92 GLU A CA 1
ATOM 695 C C . GLU A 1 92 ? 3.125 4.063 17.013 1.00 77.19 92 GLU A C 1
ATOM 697 O O . GLU A 1 92 ? 4.173 4.697 16.899 1.00 77.19 92 GLU A O 1
ATOM 702 N N . SER A 1 93 ? 3.077 2.733 16.885 1.00 77.06 93 SER A N 1
ATOM 703 C CA . SER A 1 93 ? 4.267 1.911 16.641 1.00 77.06 93 SER A CA 1
ATOM 704 C C . SER A 1 93 ? 4.981 2.311 15.350 1.00 77.06 93 SER A C 1
ATOM 706 O O . SER A 1 93 ? 6.197 2.512 15.367 1.00 77.06 93 SER A O 1
ATOM 708 N N . ALA A 1 94 ? 4.241 2.521 14.257 1.00 69.19 94 ALA A N 1
ATOM 709 C CA . ALA A 1 94 ? 4.822 3.007 13.008 1.00 69.19 94 ALA A CA 1
ATOM 710 C C . ALA A 1 94 ? 5.400 4.423 13.153 1.00 69.19 94 ALA A C 1
ATOM 712 O O . ALA A 1 94 ? 6.483 4.705 12.641 1.00 69.19 94 ALA A O 1
ATOM 713 N N . GLY A 1 95 ? 4.722 5.311 13.890 1.00 67.62 95 GLY A N 1
ATOM 714 C CA . GLY A 1 95 ? 5.216 6.660 14.173 1.00 67.62 95 GLY A CA 1
ATOM 715 C C . GLY A 1 95 ? 6.521 6.669 14.978 1.00 67.62 95 GLY A C 1
ATOM 716 O O . GLY A 1 95 ? 7.441 7.428 14.658 1.00 67.62 95 GLY A O 1
ATOM 717 N N . ILE A 1 96 ? 6.632 5.814 15.999 1.00 68.44 96 ILE A N 1
ATOM 718 C CA . ILE A 1 96 ? 7.853 5.636 16.798 1.00 68.44 96 ILE A CA 1
ATOM 719 C C . ILE A 1 96 ? 8.979 5.093 15.919 1.00 68.44 96 ILE A C 1
ATOM 721 O O . ILE A 1 96 ? 10.071 5.661 15.920 1.00 68.44 96 ILE A O 1
ATOM 725 N N . GLU A 1 97 ? 8.711 4.051 15.132 1.00 64.94 97 GLU A N 1
ATOM 726 C CA . GLU A 1 97 ? 9.702 3.448 14.240 1.00 64.94 97 GLU A CA 1
ATOM 727 C C . GLU A 1 97 ? 10.190 4.450 13.188 1.00 64.94 97 GLU A C 1
ATOM 729 O O . GLU A 1 97 ? 11.390 4.604 12.979 1.00 64.94 97 GLU A O 1
ATOM 734 N N . MET A 1 98 ? 9.287 5.229 12.587 1.00 61.03 98 MET A N 1
ATOM 735 C CA . MET A 1 98 ? 9.633 6.290 11.637 1.00 61.03 98 MET A CA 1
ATOM 736 C C . MET A 1 98 ? 10.570 7.337 12.258 1.00 61.03 98 MET A C 1
ATOM 738 O O . MET A 1 98 ? 11.532 7.763 11.614 1.00 61.03 98 MET A O 1
ATOM 742 N N . ASN A 1 99 ? 10.308 7.738 13.507 1.00 62.22 99 ASN A N 1
ATOM 743 C CA . ASN A 1 99 ? 11.121 8.716 14.235 1.00 62.22 99 ASN A CA 1
ATOM 744 C C . ASN A 1 99 ? 12.455 8.142 14.727 1.00 62.22 99 ASN A C 1
ATOM 746 O O . ASN A 1 99 ? 13.437 8.878 14.790 1.00 62.22 99 ASN A O 1
ATOM 750 N N . ARG A 1 100 ? 12.499 6.847 15.055 1.00 62.81 100 ARG A N 1
ATOM 751 C CA . ARG A 1 100 ? 13.720 6.128 15.439 1.00 62.81 100 ARG A CA 1
ATOM 752 C C . ARG A 1 100 ? 14.596 5.808 14.231 1.00 62.81 100 ARG A C 1
ATOM 754 O O . ARG A 1 100 ? 15.814 5.699 14.365 1.00 62.81 100 ARG A O 1
ATOM 761 N N . SER A 1 101 ? 13.991 5.647 13.056 1.00 57.34 101 SER A N 1
ATOM 762 C CA . SER A 1 101 ? 14.715 5.230 11.869 1.00 57.34 101 SER A CA 1
ATOM 763 C C . SER A 1 101 ? 15.723 6.307 11.445 1.00 57.34 101 SER A C 1
ATOM 765 O O . SER A 1 101 ? 15.370 7.406 11.013 1.00 57.34 101 SER A O 1
ATOM 767 N N . ILE A 1 102 ? 17.005 5.934 11.470 1.00 52.72 102 ILE A N 1
ATOM 768 C CA . ILE A 1 102 ? 18.114 6.635 10.789 1.00 52.72 102 ILE A CA 1
ATOM 769 C C . ILE A 1 102 ? 17.776 6.833 9.288 1.00 52.72 102 ILE A C 1
ATOM 771 O O . ILE A 1 102 ? 18.287 7.715 8.601 1.00 52.72 102 ILE A O 1
ATOM 775 N N . TYR A 1 103 ? 16.822 6.043 8.790 1.00 49.59 103 TYR A N 1
ATOM 776 C CA . TYR A 1 103 ? 16.276 6.062 7.446 1.00 49.59 103 TYR A CA 1
ATOM 777 C C . TYR A 1 103 ? 15.369 7.253 7.118 1.00 49.59 103 TYR A C 1
ATOM 779 O O . TYR A 1 103 ? 15.088 7.441 5.946 1.00 49.59 103 TYR A O 1
ATOM 787 N N . LYS A 1 104 ? 14.927 8.105 8.054 1.00 51.03 104 LYS A N 1
ATOM 788 C CA . LYS A 1 104 ? 14.130 9.299 7.681 1.00 51.03 104 LYS A CA 1
ATOM 789 C C . LYS A 1 104 ? 14.910 10.241 6.757 1.00 51.03 104 LYS A C 1
ATOM 791 O O . LYS A 1 104 ? 14.359 10.770 5.793 1.00 51.03 104 LYS A O 1
ATOM 796 N N . GLN A 1 105 ? 16.203 10.412 7.034 1.00 51.03 105 GLN A N 1
ATOM 797 C CA . GLN A 1 105 ? 17.121 11.108 6.136 1.00 51.03 105 GLN A CA 1
ATOM 798 C C . GLN A 1 105 ? 17.467 10.259 4.917 1.00 51.03 105 GLN A C 1
ATOM 800 O O . GLN A 1 105 ? 17.499 10.821 3.835 1.00 51.03 105 GLN A O 1
ATOM 805 N N . LYS A 1 106 ? 17.639 8.937 5.059 1.00 53.34 106 LYS A N 1
ATOM 806 C CA . LYS A 1 106 ? 17.997 8.042 3.944 1.00 53.34 106 LYS A CA 1
ATOM 807 C C . LYS A 1 106 ? 16.883 7.857 2.910 1.00 53.34 106 LYS A C 1
ATOM 809 O O . LYS A 1 106 ? 17.177 7.779 1.735 1.00 53.34 106 LYS A O 1
ATOM 814 N N . ILE A 1 107 ? 15.617 7.815 3.320 1.00 50.31 107 ILE A N 1
ATOM 815 C CA . ILE A 1 107 ? 14.450 7.742 2.430 1.00 50.31 107 ILE A CA 1
ATOM 816 C C . ILE A 1 107 ? 14.273 9.087 1.746 1.00 50.31 107 ILE A C 1
ATOM 818 O O . ILE A 1 107 ? 14.111 9.135 0.537 1.00 50.31 107 ILE A O 1
ATOM 822 N N . ARG A 1 108 ? 14.347 10.197 2.496 1.00 48.53 108 ARG A N 1
ATOM 823 C CA . ARG A 1 108 ? 14.286 11.526 1.886 1.00 48.53 108 ARG A CA 1
ATOM 824 C C . ARG A 1 108 ? 15.451 11.742 0.928 1.00 48.53 108 ARG A C 1
ATOM 826 O O . ARG A 1 108 ? 15.203 12.273 -0.138 1.00 48.53 108 ARG A O 1
ATOM 833 N N . SER A 1 109 ? 16.666 11.320 1.278 1.00 54.91 109 SER A N 1
ATOM 834 C CA . SER A 1 109 ? 17.834 11.416 0.406 1.00 54.91 109 SER A CA 1
ATOM 835 C C . SER A 1 109 ? 17.718 10.463 -0.771 1.00 54.91 109 SER A C 1
ATOM 837 O O . SER A 1 109 ? 17.918 10.922 -1.865 1.00 54.91 109 SER A O 1
ATOM 839 N N . GLN A 1 110 ? 17.296 9.207 -0.613 1.00 55.97 110 GLN A N 1
ATOM 840 C CA . GLN A 1 110 ? 17.111 8.277 -1.735 1.00 55.97 110 GLN A CA 1
ATOM 841 C C . GLN A 1 110 ? 16.014 8.742 -2.687 1.00 55.97 110 GLN A C 1
ATOM 843 O O . GLN A 1 110 ? 16.226 8.743 -3.889 1.00 55.97 110 GLN A O 1
ATOM 848 N N . VAL A 1 111 ? 14.867 9.193 -2.171 1.00 53.72 111 VAL A N 1
ATOM 849 C CA . VAL A 1 111 ? 13.813 9.794 -2.998 1.00 53.72 111 VAL A CA 1
ATOM 850 C C . VAL A 1 111 ? 14.342 11.065 -3.658 1.00 53.72 111 VAL A C 1
ATOM 852 O O . VAL A 1 111 ? 14.143 11.247 -4.850 1.00 53.72 111 VAL A O 1
ATOM 855 N N . GLN A 1 112 ? 15.060 11.915 -2.921 1.00 52.66 112 GLN A N 1
ATOM 856 C CA . GLN A 1 112 ? 15.638 13.141 -3.460 1.00 52.66 112 GLN A CA 1
ATOM 857 C C . GLN A 1 112 ? 16.730 12.861 -4.496 1.00 52.66 112 GLN A C 1
ATOM 859 O O . GLN A 1 112 ? 16.720 13.541 -5.502 1.00 52.66 112 GLN A O 1
ATOM 864 N N . ASP A 1 113 ? 17.570 11.843 -4.319 1.00 55.84 113 ASP A N 1
ATOM 865 C CA . ASP A 1 113 ? 18.621 11.369 -5.226 1.00 55.84 113 ASP A CA 1
ATOM 866 C C . ASP A 1 113 ? 18.002 10.730 -6.478 1.00 55.84 113 ASP A C 1
ATOM 868 O O . ASP A 1 113 ? 18.467 10.971 -7.587 1.00 55.84 113 ASP A O 1
ATOM 872 N N . MET A 1 114 ? 16.898 9.989 -6.324 1.00 53.19 114 MET A N 1
ATOM 873 C CA . MET A 1 114 ? 16.083 9.476 -7.432 1.00 53.19 114 MET A CA 1
ATOM 874 C C . MET A 1 114 ? 15.382 10.591 -8.219 1.00 53.19 114 MET A C 1
ATOM 876 O O . MET A 1 114 ? 15.082 10.409 -9.395 1.00 53.19 114 MET A O 1
ATOM 880 N N . THR A 1 115 ? 15.083 11.722 -7.574 1.00 51.00 115 THR A N 1
ATOM 881 C CA . THR A 1 115 ? 14.420 12.890 -8.188 1.00 51.00 115 THR A CA 1
ATOM 882 C C . THR A 1 115 ? 15.368 14.060 -8.476 1.00 51.00 115 THR A C 1
ATOM 884 O O . THR A 1 115 ? 14.914 15.116 -8.911 1.00 51.00 115 THR A O 1
ATOM 887 N N . SER A 1 116 ? 16.659 13.895 -8.186 1.00 48.41 116 SER A N 1
ATOM 888 C CA . SER A 1 116 ? 17.721 14.890 -8.361 1.00 48.41 116 SER A CA 1
ATOM 889 C C . SER A 1 116 ? 18.207 14.860 -9.808 1.00 48.41 116 SER A C 1
ATOM 891 O O . SER A 1 116 ? 18.040 13.848 -10.490 1.00 48.41 116 SER A O 1
ATOM 893 N N . ASP A 1 117 ? 18.818 15.964 -10.249 1.00 47.91 117 ASP A N 1
ATOM 894 C CA . ASP A 1 117 ? 19.135 16.392 -11.627 1.00 47.91 117 ASP A CA 1
ATOM 895 C C . ASP A 1 117 ? 19.797 15.354 -12.572 1.00 47.91 117 ASP A C 1
ATOM 897 O O . ASP A 1 117 ? 19.970 15.636 -13.756 1.00 47.91 117 ASP A O 1
ATOM 901 N N . GLY A 1 118 ? 20.153 14.153 -12.101 1.00 50.56 118 GLY A N 1
ATOM 902 C CA . GLY A 1 118 ? 20.662 13.038 -12.911 1.00 50.56 118 GLY A CA 1
ATOM 903 C C . GLY A 1 118 ? 19.595 12.103 -13.504 1.00 50.56 118 GLY A C 1
ATOM 904 O O . GLY A 1 118 ? 19.870 11.437 -14.499 1.00 50.56 118 GLY A O 1
ATOM 905 N N . TYR A 1 119 ? 18.378 12.062 -12.951 1.00 47.97 119 TYR A N 1
ATOM 906 C CA . TYR A 1 119 ? 17.240 11.364 -13.560 1.00 47.97 119 TYR A CA 1
ATOM 907 C C . TYR A 1 119 ? 16.216 12.404 -14.003 1.00 47.97 119 TYR A C 1
ATOM 909 O O . TYR A 1 119 ? 15.650 13.114 -13.174 1.00 47.97 119 TYR A O 1
ATOM 917 N N . SER A 1 120 ? 15.955 12.501 -15.312 1.00 54.16 120 SER A N 1
ATOM 918 C CA . SER A 1 120 ? 14.859 13.326 -15.829 1.00 54.16 120 SER A CA 1
ATOM 919 C C . SER A 1 120 ? 13.589 13.034 -15.028 1.00 54.16 120 SER A C 1
ATOM 921 O O . SER A 1 120 ? 13.211 11.862 -14.918 1.00 54.16 120 SER A O 1
ATOM 923 N N . LEU A 1 121 ? 13.011 14.103 -14.457 1.00 55.03 121 LEU A N 1
ATOM 924 C CA . LEU A 1 121 ? 11.782 14.146 -13.656 1.00 55.03 121 LEU A CA 1
ATOM 925 C C . LEU A 1 121 ? 10.879 12.944 -13.948 1.00 55.03 121 LEU A C 1
ATOM 927 O O . LEU A 1 121 ? 10.446 12.777 -15.087 1.00 55.03 121 LEU A O 1
ATOM 931 N N . LEU A 1 122 ? 10.621 12.119 -12.929 1.00 56.62 122 LEU A N 1
ATOM 932 C CA . LEU A 1 122 ? 9.718 10.973 -13.043 1.00 56.62 122 LEU A CA 1
ATOM 933 C C . LEU A 1 122 ? 8.391 11.423 -13.669 1.00 56.62 122 LEU A C 1
ATOM 935 O O . LEU A 1 122 ? 7.720 12.305 -13.127 1.00 56.62 122 LEU A O 1
ATOM 939 N N . ASP A 1 123 ? 8.023 10.825 -14.800 1.00 59.69 123 ASP A N 1
ATOM 940 C CA . ASP A 1 123 ? 6.754 11.106 -15.476 1.00 59.69 123 ASP A CA 1
ATOM 941 C C . ASP A 1 123 ? 5.683 10.091 -15.052 1.00 59.69 123 ASP A C 1
ATOM 943 O O . ASP A 1 123 ? 5.977 8.995 -14.580 1.00 59.69 123 ASP A O 1
ATOM 947 N N . VAL A 1 124 ? 4.407 10.420 -15.254 1.00 57.91 124 VAL A N 1
ATOM 948 C CA . VAL A 1 124 ? 3.276 9.509 -15.012 1.00 57.91 124 VAL A CA 1
ATOM 949 C C . VAL A 1 124 ? 3.456 8.188 -15.777 1.00 57.91 124 VAL A C 1
ATOM 951 O O . VAL A 1 124 ? 3.077 7.124 -15.284 1.00 57.91 124 VAL A O 1
ATOM 954 N N . ALA A 1 125 ? 4.091 8.230 -16.952 1.00 63.47 125 ALA A N 1
ATOM 955 C CA . ALA A 1 125 ? 4.427 7.048 -17.741 1.00 63.47 125 ALA A CA 1
ATOM 956 C C . ALA A 1 125 ? 5.439 6.101 -17.055 1.00 63.47 125 ALA A C 1
ATOM 958 O O . ALA A 1 125 ? 5.412 4.894 -17.325 1.00 63.47 125 ALA A O 1
ATOM 959 N N . ASP A 1 126 ? 6.279 6.605 -16.141 1.00 67.88 126 ASP A N 1
ATOM 960 C CA . ASP A 1 126 ? 7.262 5.808 -15.389 1.00 67.88 126 ASP A CA 1
ATOM 961 C C . ASP A 1 126 ? 6.590 4.897 -14.343 1.00 67.88 126 ASP A C 1
ATOM 963 O O . ASP A 1 126 ? 7.141 3.859 -13.981 1.00 67.88 126 ASP A O 1
ATOM 967 N N . PHE A 1 127 ? 5.368 5.234 -13.912 1.00 62.59 127 PHE A N 1
ATOM 968 C CA . PHE A 1 127 ? 4.553 4.420 -12.999 1.00 62.59 127 PHE A CA 1
ATOM 969 C C . PHE A 1 127 ? 3.708 3.365 -13.721 1.00 62.59 127 PHE A C 1
ATOM 971 O O . PHE A 1 127 ? 3.069 2.530 -13.080 1.00 62.59 127 PHE A O 1
ATOM 978 N N . SER A 1 128 ? 3.671 3.399 -15.055 1.00 67.62 128 SER A N 1
ATOM 979 C CA . SER A 1 128 ? 2.932 2.406 -15.831 1.00 67.62 128 SER A CA 1
ATOM 980 C C . SER A 1 128 ? 3.750 1.117 -15.940 1.00 67.62 128 SER A C 1
ATOM 982 O O . SER A 1 128 ? 4.925 1.193 -16.323 1.00 67.62 128 SER A O 1
ATOM 984 N N . PRO A 1 129 ? 3.155 -0.060 -15.674 1.00 67.88 129 PRO A N 1
ATOM 985 C CA . PRO A 1 129 ? 3.864 -1.330 -15.756 1.00 67.88 129 PRO A CA 1
ATOM 986 C C . PRO A 1 129 ? 4.449 -1.538 -17.156 1.00 67.88 129 PRO A C 1
ATOM 988 O O . PRO A 1 129 ? 3.913 -1.060 -18.159 1.00 67.88 129 PRO A O 1
ATOM 991 N N . ILE A 1 130 ? 5.580 -2.237 -17.221 1.00 72.31 130 ILE A N 1
ATOM 992 C CA . ILE A 1 130 ? 6.150 -2.663 -18.500 1.00 72.31 130 ILE A CA 1
ATOM 993 C C . ILE A 1 130 ? 5.190 -3.702 -19.088 1.00 72.31 130 ILE A C 1
ATOM 995 O O . ILE A 1 130 ? 4.877 -4.697 -18.433 1.00 72.31 130 ILE A O 1
ATOM 999 N N . THR A 1 131 ? 4.684 -3.448 -20.294 1.00 77.31 131 THR A N 1
ATOM 1000 C CA . THR A 1 131 ? 3.747 -4.350 -20.969 1.00 77.31 131 THR A CA 1
ATOM 1001 C C . THR A 1 131 ? 4.471 -5.596 -21.476 1.00 77.31 131 THR A C 1
ATOM 1003 O O . THR A 1 131 ? 5.663 -5.553 -21.786 1.00 77.31 131 THR A O 1
ATOM 1006 N N . ALA A 1 132 ? 3.749 -6.714 -21.589 1.00 76.75 132 ALA A N 1
ATOM 1007 C CA . ALA A 1 132 ? 4.297 -7.950 -22.154 1.00 76.75 132 ALA A CA 1
ATOM 1008 C C . ALA A 1 132 ? 4.809 -7.745 -23.594 1.00 76.75 132 ALA A C 1
ATOM 1010 O O . ALA A 1 132 ? 5.847 -8.289 -23.965 1.00 76.75 132 ALA A O 1
ATOM 1011 N N . GLU A 1 133 ? 4.124 -6.896 -24.362 1.00 74.88 133 GLU A N 1
ATOM 1012 C CA . GLU A 1 133 ? 4.517 -6.479 -25.712 1.00 74.88 133 GLU A CA 1
ATOM 1013 C C . GLU A 1 133 ? 5.865 -5.748 -25.715 1.00 74.88 133 GLU A C 1
ATOM 1015 O O . GLU A 1 133 ? 6.749 -6.110 -26.486 1.00 74.88 133 GLU A O 1
ATOM 1020 N N . GLY A 1 134 ? 6.085 -4.804 -24.790 1.00 74.88 134 GLY A N 1
ATOM 1021 C CA . GLY A 1 134 ? 7.365 -4.098 -24.678 1.00 74.88 134 GLY A CA 1
ATOM 1022 C C . GLY A 1 134 ? 8.528 -5.020 -24.292 1.00 74.88 134 GLY A C 1
ATOM 1023 O O . GLY A 1 134 ? 9.647 -4.849 -24.768 1.00 74.88 134 GLY A O 1
ATOM 1024 N N . VAL A 1 135 ? 8.279 -6.052 -23.475 1.00 78.38 135 VAL A N 1
ATOM 1025 C CA . VAL A 1 135 ? 9.300 -7.069 -23.151 1.00 78.38 135 VAL A CA 1
ATOM 1026 C C . VAL A 1 135 ? 9.645 -7.924 -24.374 1.00 78.38 135 VAL A C 1
ATOM 1028 O O . VAL A 1 135 ? 10.820 -8.222 -24.600 1.00 78.38 135 VAL A O 1
ATOM 1031 N N . ALA A 1 136 ? 8.642 -8.316 -25.165 1.00 80.12 136 ALA A N 1
ATOM 1032 C CA . ALA A 1 136 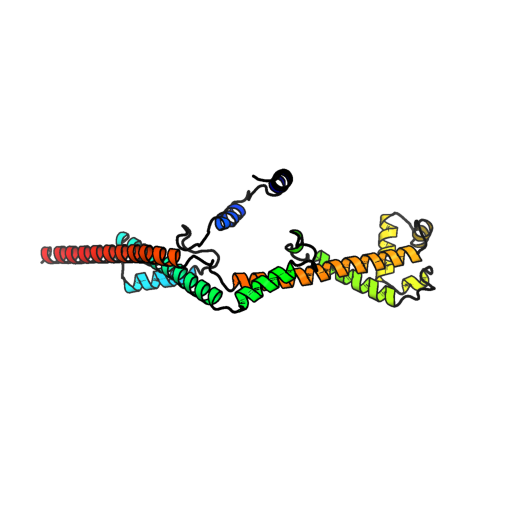? 8.848 -9.077 -26.395 1.00 80.12 136 ALA A CA 1
ATOM 1033 C C . ALA A 1 136 ? 9.622 -8.260 -27.443 1.00 80.12 136 ALA A C 1
ATOM 1035 O O . ALA A 1 136 ? 10.557 -8.782 -28.048 1.00 80.12 136 ALA A O 1
ATOM 1036 N N . GLN A 1 137 ? 9.296 -6.972 -27.576 1.00 80.75 137 GLN A N 1
ATOM 1037 C CA . GLN A 1 137 ? 9.969 -6.037 -28.475 1.00 80.75 137 GLN A CA 1
ATOM 1038 C C . GLN A 1 137 ? 11.456 -5.883 -28.125 1.00 80.75 137 GLN A C 1
ATOM 1040 O O . GLN A 1 137 ? 12.305 -6.072 -28.985 1.00 80.75 137 GLN A O 1
ATOM 1045 N N . VAL A 1 138 ? 11.804 -5.685 -26.847 1.00 82.88 138 VAL A N 1
ATOM 1046 C CA . VAL A 1 138 ? 13.215 -5.627 -26.403 1.00 82.88 138 VAL A CA 1
ATOM 1047 C C . VAL A 1 138 ? 13.958 -6.928 -26.672 1.00 82.88 138 VAL A C 1
ATOM 1049 O O . VAL A 1 138 ? 15.135 -6.906 -27.027 1.00 82.88 138 VAL A O 1
ATOM 1052 N N . LYS A 1 139 ? 13.298 -8.075 -26.482 1.00 85.56 139 LYS A N 1
ATOM 1053 C CA . LYS A 1 139 ? 13.910 -9.375 -26.766 1.00 85.56 139 LYS A CA 1
ATOM 1054 C C . LYS A 1 139 ? 14.259 -9.497 -28.249 1.00 85.56 139 LYS A C 1
ATOM 1056 O O . LYS A 1 139 ? 15.340 -9.986 -28.554 1.00 85.56 139 LYS A O 1
ATOM 1061 N N . TRP A 1 140 ? 13.376 -9.038 -29.131 1.00 87.69 140 TRP A N 1
ATOM 1062 C CA . TRP A 1 140 ? 13.633 -8.981 -30.566 1.00 87.69 140 TRP A CA 1
ATOM 1063 C C . TRP A 1 140 ? 14.773 -8.007 -30.900 1.00 87.69 140 TRP A C 1
ATOM 1065 O O . TRP A 1 140 ? 15.751 -8.431 -31.509 1.00 87.69 140 TRP A O 1
ATOM 1075 N N . CYS A 1 141 ? 14.743 -6.772 -30.381 1.00 85.56 141 CYS A N 1
ATOM 1076 C CA . CYS A 1 141 ? 15.807 -5.779 -30.592 1.00 85.56 141 CYS A CA 1
ATOM 1077 C C . CYS A 1 141 ? 17.193 -6.304 -30.178 1.00 85.56 141 CYS A C 1
ATOM 1079 O O . CYS A 1 141 ? 18.183 -6.062 -30.859 1.00 85.56 141 CYS A O 1
ATOM 1081 N N . LYS A 1 142 ? 17.282 -7.067 -29.079 1.00 85.88 142 LYS A N 1
ATOM 1082 C CA . LYS A 1 142 ? 18.543 -7.685 -28.631 1.00 85.88 142 LYS A CA 1
ATOM 1083 C C . LYS A 1 142 ? 19.059 -8.766 -29.579 1.00 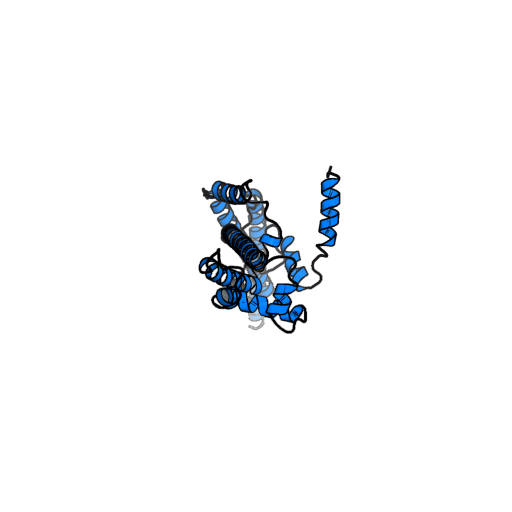85.88 142 LYS A C 1
ATOM 1085 O O . LYS A 1 142 ? 20.269 -8.932 -29.688 1.00 85.88 142 LYS A O 1
ATOM 1090 N N . VAL A 1 143 ? 18.167 -9.511 -30.234 1.00 87.19 143 VAL A N 1
ATOM 1091 C CA . VAL A 1 143 ? 18.553 -10.501 -31.251 1.00 87.19 143 VAL A CA 1
ATOM 1092 C C . VAL A 1 143 ? 19.056 -9.789 -32.503 1.00 87.19 143 VAL A C 1
ATOM 1094 O O . VAL A 1 143 ? 20.122 -10.139 -32.993 1.00 87.19 143 VAL A O 1
ATOM 1097 N N . VAL A 1 144 ? 18.356 -8.740 -32.942 1.00 85.56 144 VAL A N 1
ATOM 1098 C CA . VAL A 1 144 ? 18.749 -7.909 -34.090 1.00 85.56 144 VAL A CA 1
ATOM 1099 C C . VAL A 1 144 ? 20.123 -7.270 -33.884 1.00 85.56 144 VAL A C 1
ATOM 1101 O O . VAL A 1 144 ? 20.978 -7.384 -34.753 1.00 85.56 144 VAL A O 1
ATOM 1104 N N . LEU A 1 145 ? 20.384 -6.678 -32.715 1.00 84.00 145 LEU A N 1
ATOM 1105 C CA . LEU A 1 145 ? 21.699 -6.105 -32.395 1.00 84.00 145 LEU A CA 1
ATOM 1106 C C . LEU A 1 145 ? 22.814 -7.167 -32.385 1.00 84.00 145 LEU A C 1
ATOM 1108 O O . LEU A 1 145 ? 23.899 -6.924 -32.900 1.00 84.00 145 LEU A O 1
ATOM 1112 N N . ALA A 1 146 ? 22.542 -8.366 -31.859 1.00 85.50 146 ALA A N 1
ATOM 1113 C CA . ALA A 1 146 ? 23.514 -9.464 -31.836 1.00 85.50 146 ALA A CA 1
ATOM 1114 C C . ALA A 1 146 ? 23.771 -10.090 -33.220 1.00 85.50 146 ALA A C 1
ATOM 1116 O O . ALA A 1 146 ? 24.799 -10.739 -33.423 1.00 85.50 146 ALA A O 1
ATOM 1117 N N . GLU A 1 147 ? 22.818 -9.971 -34.145 1.00 86.44 147 GLU A N 1
ATOM 1118 C CA . GLU A 1 147 ? 23.007 -10.314 -35.555 1.00 86.44 147 GLU A CA 1
ATOM 1119 C C . GLU A 1 147 ? 23.810 -9.227 -36.268 1.00 86.44 147 GLU A C 1
ATOM 1121 O O . GLU A 1 147 ? 24.770 -9.554 -36.958 1.00 86.44 147 GLU A O 1
ATOM 1126 N N . PHE A 1 148 ? 23.489 -7.954 -36.023 1.00 81.19 148 PHE A N 1
ATOM 1127 C CA . PHE A 1 148 ? 24.205 -6.809 -36.581 1.00 81.19 148 PHE A CA 1
ATOM 1128 C C . PHE A 1 148 ? 25.692 -6.802 -36.201 1.00 81.19 148 PHE A C 1
ATOM 1130 O O . PHE A 1 148 ? 26.535 -6.654 -37.075 1.00 81.19 148 PHE A O 1
ATOM 1137 N N . GLU A 1 149 ? 26.041 -7.076 -34.938 1.00 83.75 149 GLU A N 1
ATOM 1138 C CA . GLU A 1 149 ? 27.444 -7.185 -34.491 1.00 83.75 149 GLU A CA 1
ATOM 1139 C C . GLU A 1 149 ? 28.257 -8.273 -35.219 1.00 83.75 149 GLU A C 1
ATOM 1141 O O . GLU A 1 149 ? 29.487 -8.239 -35.207 1.00 83.75 149 GLU A O 1
ATOM 1146 N N . LYS A 1 150 ? 27.591 -9.274 -35.809 1.00 84.19 150 LYS A N 1
ATOM 1147 C CA . LYS A 1 150 ? 28.244 -10.369 -36.544 1.00 84.19 150 LYS A CA 1
ATOM 1148 C C . LYS A 1 150 ? 28.354 -10.099 -38.040 1.00 84.19 150 LYS A C 1
ATOM 1150 O O . LYS A 1 150 ? 29.025 -10.870 -38.727 1.00 84.19 150 LYS A O 1
ATOM 1155 N N . LEU A 1 151 ? 27.678 -9.068 -38.539 1.00 83.06 151 LEU A N 1
ATOM 1156 C CA . LEU A 1 151 ? 27.783 -8.660 -39.928 1.00 83.06 151 LEU A CA 1
ATOM 1157 C C . LEU A 1 151 ? 29.091 -7.893 -40.129 1.00 83.06 151 LEU A C 1
ATOM 1159 O O . LEU A 1 151 ? 29.469 -7.037 -39.336 1.00 83.06 151 LEU A O 1
ATOM 1163 N N . ASP A 1 152 ? 29.782 -8.226 -41.211 1.00 80.62 152 ASP A N 1
ATOM 1164 C CA . ASP A 1 152 ? 30.878 -7.419 -41.739 1.00 80.62 152 ASP A CA 1
ATOM 1165 C C . ASP A 1 152 ? 30.342 -6.067 -42.242 1.00 80.62 152 ASP A C 1
ATOM 1167 O O . ASP A 1 152 ? 29.441 -6.042 -43.087 1.00 80.62 152 ASP A O 1
ATOM 1171 N N . ASP A 1 153 ? 30.890 -4.977 -41.700 1.00 74.75 153 ASP A N 1
ATOM 1172 C CA . ASP A 1 153 ? 30.472 -3.592 -41.952 1.00 74.75 153 ASP A CA 1
ATOM 1173 C C . ASP A 1 153 ? 30.706 -3.198 -43.424 1.00 74.75 153 ASP A C 1
ATOM 1175 O O . ASP A 1 153 ? 29.907 -2.466 -44.006 1.00 74.75 153 ASP A O 1
ATOM 1179 N N . ASP A 1 154 ? 31.732 -3.773 -44.067 1.00 76.56 154 ASP A N 1
ATOM 1180 C CA . ASP A 1 154 ? 32.083 -3.507 -45.470 1.00 76.56 154 ASP A CA 1
ATOM 1181 C C . ASP A 1 154 ? 31.132 -4.200 -46.474 1.00 76.56 154 ASP A C 1
ATOM 1183 O O . ASP A 1 154 ? 31.136 -3.889 -47.668 1.00 76.56 154 ASP A O 1
ATOM 1187 N N . LEU A 1 155 ? 30.309 -5.151 -46.010 1.00 78.69 155 LEU A N 1
ATOM 1188 C CA . LEU A 1 155 ? 29.412 -5.974 -46.836 1.00 78.69 155 LEU A CA 1
ATOM 1189 C C . LEU A 1 155 ? 27.924 -5.718 -46.550 1.00 78.69 155 LEU A C 1
ATOM 1191 O O . LEU A 1 155 ? 27.066 -6.485 -46.988 1.00 78.69 155 LEU A O 1
ATOM 1195 N N . LEU A 1 156 ? 27.585 -4.628 -45.858 1.00 72.06 156 LEU A N 1
ATOM 1196 C CA . LEU A 1 156 ? 26.202 -4.291 -45.493 1.00 72.06 156 LEU A CA 1
ATOM 1197 C C . LEU A 1 156 ? 25.289 -3.959 -46.687 1.00 72.06 156 LEU A C 1
ATOM 1199 O O . LEU A 1 156 ? 24.073 -3.952 -46.536 1.00 72.06 156 LEU A O 1
ATOM 1203 N N . ASN A 1 157 ? 25.847 -3.736 -47.878 1.00 72.81 157 ASN A N 1
ATOM 1204 C CA . ASN A 1 157 ? 25.075 -3.587 -49.117 1.00 72.81 157 ASN A CA 1
ATOM 1205 C C . ASN A 1 157 ? 24.859 -4.915 -49.871 1.00 72.81 157 ASN A C 1
ATOM 1207 O O . ASN A 1 157 ? 24.145 -4.938 -50.876 1.00 72.81 157 ASN A O 1
ATOM 1211 N N . ASP A 1 158 ? 25.443 -6.028 -49.409 1.00 75.31 158 ASP A N 1
ATOM 1212 C CA . ASP A 1 158 ? 25.262 -7.346 -50.020 1.00 75.31 158 ASP A CA 1
ATOM 1213 C C . ASP A 1 158 ? 24.096 -8.114 -49.375 1.00 75.31 158 ASP A C 1
ATOM 1215 O O . ASP A 1 158 ? 24.115 -8.513 -48.208 1.00 75.31 158 ASP A O 1
ATOM 1219 N N . VAL A 1 159 ? 23.072 -8.392 -50.180 1.00 70.81 159 VAL A N 1
ATOM 1220 C CA . VAL A 1 159 ? 21.881 -9.149 -49.774 1.00 70.81 159 VAL A CA 1
ATOM 1221 C C . VAL A 1 159 ? 22.223 -10.588 -49.370 1.00 70.81 159 VAL A C 1
ATOM 1223 O O . VAL A 1 159 ? 21.555 -11.148 -48.502 1.00 70.81 159 VAL A O 1
ATOM 1226 N N . GLU A 1 160 ? 23.237 -11.213 -49.977 1.00 72.75 160 GLU A N 1
ATOM 1227 C CA . GLU A 1 160 ? 23.672 -12.566 -49.597 1.00 72.75 160 GLU A CA 1
ATOM 1228 C C . GLU A 1 160 ? 24.358 -12.573 -48.226 1.00 72.75 160 GLU A C 1
ATOM 1230 O O . GLU A 1 160 ? 24.207 -13.532 -47.468 1.00 72.75 160 GLU A O 1
ATOM 1235 N N . HIS A 1 161 ? 25.037 -11.481 -47.873 1.00 74.12 161 HIS A N 1
ATOM 1236 C CA . HIS A 1 161 ? 25.625 -11.288 -46.551 1.00 74.12 161 HIS A CA 1
ATOM 1237 C C . HIS A 1 161 ? 24.548 -11.037 -45.490 1.00 74.12 161 HIS A C 1
ATOM 1239 O O . HIS A 1 161 ? 24.559 -11.676 -44.440 1.00 74.12 161 HIS A O 1
ATOM 1245 N N . ILE A 1 162 ? 23.523 -10.233 -45.790 1.00 72.25 162 ILE A N 1
ATOM 1246 C CA . ILE A 1 162 ? 22.395 -9.990 -44.868 1.00 72.25 162 ILE A CA 1
ATOM 1247 C C . ILE A 1 162 ? 21.555 -11.248 -44.615 1.00 72.25 162 ILE A C 1
ATOM 1249 O O . ILE A 1 162 ? 20.993 -11.401 -43.533 1.00 72.25 162 ILE A O 1
ATOM 1253 N N . LYS A 1 163 ? 21.511 -12.217 -45.542 1.00 76.94 163 LYS A N 1
ATOM 1254 C CA . LYS A 1 163 ? 20.857 -13.520 -45.288 1.00 76.94 163 LYS A CA 1
ATOM 1255 C C . LYS A 1 163 ? 21.446 -14.277 -44.098 1.00 76.94 163 LYS A C 1
ATOM 1257 O O . LYS A 1 163 ? 20.774 -15.157 -43.561 1.00 76.94 163 LYS A O 1
ATOM 1262 N N . THR A 1 164 ? 22.680 -13.970 -43.697 1.00 77.56 164 THR A N 1
ATOM 1263 C CA . THR A 1 164 ? 23.298 -14.566 -42.505 1.00 77.56 164 THR A CA 1
ATOM 1264 C C . THR A 1 164 ? 22.655 -14.079 -41.197 1.00 77.56 164 THR A C 1
ATOM 1266 O O . THR A 1 164 ? 22.795 -14.753 -40.174 1.00 77.56 164 THR A O 1
ATOM 1269 N N . ALA A 1 165 ? 21.881 -12.986 -41.247 1.00 81.69 165 ALA A N 1
ATOM 1270 C CA . ALA A 1 165 ? 21.096 -12.407 -40.159 1.00 81.69 165 ALA A CA 1
ATOM 1271 C C . ALA A 1 165 ? 19.579 -12.657 -40.365 1.00 81.69 165 ALA A C 1
ATOM 1273 O O . ALA A 1 165 ? 18.906 -11.919 -41.095 1.00 81.69 165 ALA A O 1
ATOM 1274 N N . PRO A 1 166 ? 19.009 -13.727 -39.778 1.00 80.81 166 PRO A N 1
ATOM 1275 C CA . PRO A 1 166 ? 17.646 -14.163 -40.072 1.00 80.81 166 PRO A CA 1
ATOM 1276 C C . PRO A 1 166 ? 16.543 -13.220 -39.573 1.00 80.81 166 PRO A C 1
ATOM 1278 O O . PRO A 1 166 ? 15.511 -13.138 -40.239 1.00 80.81 166 PRO A O 1
ATOM 1281 N N . GLU A 1 167 ? 16.704 -12.513 -38.449 1.00 80.44 167 GLU A N 1
ATOM 1282 C CA . GLU A 1 167 ? 15.677 -11.570 -37.974 1.00 80.44 167 GLU A CA 1
ATOM 1283 C C . GLU A 1 167 ? 15.734 -10.238 -38.733 1.00 80.44 167 GLU A C 1
ATOM 1285 O O . GLU A 1 167 ? 14.680 -9.697 -39.069 1.00 80.44 167 GLU A O 1
ATOM 1290 N N . ILE A 1 168 ? 16.931 -9.769 -39.107 1.00 79.69 168 ILE A N 1
ATOM 1291 C CA . ILE A 1 168 ? 17.097 -8.599 -39.991 1.00 79.69 168 ILE A CA 1
ATOM 1292 C C . ILE A 1 168 ? 16.470 -8.878 -41.364 1.00 79.69 168 ILE A C 1
ATOM 1294 O O . ILE A 1 168 ? 15.665 -8.091 -41.861 1.00 79.69 168 ILE A O 1
ATOM 1298 N N . MET A 1 169 ? 16.755 -10.045 -41.953 1.00 78.62 169 MET A N 1
ATOM 1299 C CA . MET A 1 169 ? 16.168 -10.444 -43.236 1.00 78.62 169 MET A CA 1
ATOM 1300 C C . MET A 1 169 ? 14.645 -10.619 -43.146 1.00 78.62 169 MET A C 1
ATOM 1302 O O . MET A 1 169 ? 13.912 -10.252 -44.062 1.00 78.62 169 MET A O 1
ATOM 1306 N N . LYS A 1 170 ? 14.132 -11.163 -42.041 1.00 81.19 170 LYS A N 1
ATOM 1307 C CA . LYS A 1 170 ? 12.690 -11.331 -41.837 1.00 81.19 170 LYS A CA 1
ATOM 1308 C C . LYS A 1 170 ? 11.962 -9.992 -41.714 1.00 81.19 170 LYS A C 1
ATOM 1310 O O . LYS A 1 170 ? 10.864 -9.886 -42.256 1.00 81.19 170 LYS A O 1
ATOM 1315 N N . GLN A 1 171 ? 12.574 -9.002 -41.063 1.00 81.69 171 GLN A N 1
ATOM 1316 C CA . GLN A 1 171 ? 12.053 -7.637 -40.985 1.00 81.69 171 GLN A CA 1
ATOM 1317 C C . GLN A 1 171 ? 12.012 -6.974 -42.369 1.00 81.69 171 GLN A C 1
ATOM 1319 O O . GLN A 1 171 ? 10.983 -6.433 -42.771 1.00 81.69 171 GLN A O 1
ATOM 1324 N N . LEU A 1 172 ? 13.085 -7.128 -43.147 1.00 77.56 172 LEU A N 1
ATOM 1325 C CA . LEU A 1 172 ? 13.161 -6.644 -44.527 1.00 77.56 172 LEU A CA 1
ATOM 1326 C C . LEU A 1 172 ? 12.074 -7.284 -45.412 1.00 77.56 172 LEU A C 1
ATOM 1328 O O . LEU A 1 172 ? 11.441 -6.627 -46.231 1.00 77.56 172 LEU A O 1
ATOM 1332 N N . MET A 1 173 ? 11.812 -8.582 -45.221 1.00 73.56 173 MET A N 1
ATOM 1333 C CA . MET A 1 173 ? 10.749 -9.305 -45.924 1.00 73.56 173 MET A CA 1
ATOM 1334 C C . MET A 1 173 ? 9.335 -8.916 -45.479 1.00 73.56 173 MET A C 1
ATOM 1336 O O . MET A 1 173 ? 8.404 -9.096 -46.266 1.00 73.56 173 MET A O 1
ATOM 1340 N N . SER A 1 174 ? 9.132 -8.474 -44.234 1.00 74.94 174 SER A N 1
ATOM 1341 C CA . SER A 1 174 ? 7.831 -7.953 -43.798 1.00 74.94 174 SER A CA 1
ATOM 1342 C C . SER A 1 174 ? 7.573 -6.561 -44.354 1.00 74.94 174 SER A C 1
ATOM 1344 O O . SER A 1 174 ? 6.487 -6.346 -44.878 1.00 74.94 174 SER A O 1
ATOM 1346 N N . GLU A 1 175 ? 8.567 -5.672 -44.335 1.00 75.56 175 GLU A N 1
ATOM 1347 C CA . GLU A 1 175 ? 8.437 -4.312 -44.880 1.00 75.56 175 GLU A CA 1
ATOM 1348 C C . GLU A 1 175 ? 8.213 -4.347 -46.398 1.00 75.56 175 GLU A C 1
ATOM 1350 O O . GLU A 1 175 ? 7.241 -3.781 -46.889 1.00 75.56 175 GLU A O 1
ATOM 1355 N N . ALA A 1 176 ? 8.973 -5.169 -47.133 1.00 72.88 176 ALA A N 1
ATOM 1356 C CA . ALA A 1 176 ? 8.758 -5.369 -48.569 1.00 72.88 176 ALA A CA 1
ATOM 1357 C C . ALA A 1 176 ? 7.345 -5.888 -48.918 1.00 72.88 176 ALA A C 1
ATOM 1359 O O . ALA A 1 176 ? 6.845 -5.633 -50.010 1.00 72.88 176 ALA A O 1
ATOM 1360 N N . LYS A 1 177 ? 6.697 -6.636 -48.012 1.00 69.88 177 LYS A N 1
ATOM 1361 C CA . LYS A 1 177 ? 5.313 -7.107 -48.195 1.00 69.88 177 LYS A CA 1
ATOM 1362 C C . LYS A 1 177 ? 4.275 -6.050 -47.834 1.00 69.88 177 LYS A C 1
ATOM 1364 O O . LYS A 1 177 ? 3.204 -6.065 -48.435 1.00 69.88 177 LYS A O 1
ATOM 1369 N N . GLU A 1 178 ? 4.551 -5.206 -46.842 1.00 71.06 178 GLU A N 1
ATOM 1370 C CA . GLU A 1 178 ? 3.673 -4.095 -46.458 1.00 71.06 178 GLU A CA 1
ATOM 1371 C C . GLU A 1 178 ? 3.640 -3.011 -47.543 1.00 71.06 178 GLU A C 1
ATOM 1373 O O . GLU A 1 178 ? 2.564 -2.491 -47.830 1.00 71.06 178 GLU A O 1
ATOM 1378 N N . ASP A 1 179 ? 4.766 -2.781 -48.222 1.00 68.69 179 ASP A N 1
ATOM 1379 C CA . ASP A 1 179 ? 4.898 -1.837 -49.341 1.00 68.69 179 ASP A CA 1
ATOM 1380 C C . ASP A 1 179 ? 4.531 -2.446 -50.721 1.00 68.69 179 ASP A C 1
ATOM 1382 O O . ASP A 1 179 ? 4.801 -1.868 -51.768 1.00 68.69 179 ASP A O 1
ATOM 1386 N N . GLU A 1 180 ? 3.876 -3.616 -50.746 1.00 74.31 180 GLU A N 1
ATOM 1387 C CA . GLU A 1 180 ? 3.381 -4.310 -51.955 1.00 74.31 180 GLU A CA 1
ATOM 1388 C C . GLU A 1 180 ? 4.454 -4.732 -52.993 1.00 74.31 180 GLU A C 1
ATOM 1390 O O . GLU A 1 180 ? 4.132 -5.017 -54.152 1.00 74.31 180 GLU A O 1
ATOM 1395 N N . HIS A 1 181 ? 5.726 -4.874 -52.604 1.00 65.19 181 HIS A N 1
ATOM 1396 C CA . HIS A 1 181 ? 6.781 -5.329 -53.518 1.00 65.19 181 HIS A CA 1
ATOM 1397 C C . HIS A 1 181 ? 6.802 -6.855 -53.711 1.00 65.19 181 HIS A C 1
ATOM 1399 O O . HIS A 1 181 ? 6.658 -7.650 -52.779 1.00 65.19 181 HIS A O 1
ATOM 1405 N N . ALA A 1 182 ? 7.041 -7.289 -54.954 1.00 61.00 182 ALA A N 1
ATOM 1406 C CA . ALA A 1 182 ? 7.067 -8.707 -55.327 1.00 61.00 182 ALA A CA 1
ATOM 1407 C C . ALA A 1 182 ? 8.335 -9.437 -54.853 1.00 61.00 182 ALA A C 1
ATOM 1409 O O . ALA A 1 182 ? 8.288 -10.636 -54.555 1.00 61.00 182 ALA A O 1
ATOM 1410 N N . THR A 1 183 ? 9.471 -8.739 -54.779 1.00 66.50 183 THR A N 1
ATOM 1411 C CA . THR A 1 183 ? 10.724 -9.295 -54.265 1.00 66.50 183 THR A CA 1
ATOM 1412 C C . THR A 1 183 ? 11.476 -8.297 -53.388 1.00 66.50 183 THR A C 1
ATOM 1414 O O . THR A 1 183 ? 11.396 -7.088 -53.576 1.00 66.50 183 THR A O 1
ATOM 1417 N N . VAL A 1 184 ? 12.281 -8.816 -52.454 1.00 63.62 184 VAL A N 1
ATOM 1418 C CA . VAL A 1 184 ? 13.153 -8.009 -51.580 1.00 63.62 184 VAL A CA 1
ATOM 1419 C C . VAL A 1 184 ? 14.130 -7.146 -52.391 1.00 63.62 184 VAL A C 1
ATOM 1421 O O . VAL A 1 184 ? 14.494 -6.062 -51.962 1.00 63.62 184 VAL A O 1
ATOM 1424 N N . LYS A 1 185 ? 14.527 -7.590 -53.591 1.00 64.88 185 LYS A N 1
ATOM 1425 C CA . LYS A 1 185 ? 15.398 -6.811 -54.483 1.00 64.88 185 LYS A CA 1
ATOM 1426 C C . LYS A 1 185 ? 14.690 -5.598 -55.085 1.00 64.88 185 LYS A C 1
ATOM 1428 O O . LYS A 1 185 ? 15.343 -4.583 -55.283 1.00 64.88 185 LYS A O 1
ATOM 1433 N N . ASP A 1 186 ? 13.389 -5.696 -55.351 1.00 64.44 186 ASP A N 1
ATOM 1434 C CA . ASP A 1 186 ? 12.597 -4.568 -55.852 1.00 64.44 186 ASP A CA 1
ATOM 1435 C C . ASP A 1 186 ? 12.429 -3.504 -54.759 1.00 64.44 186 ASP A C 1
ATOM 1437 O O . ASP A 1 186 ? 12.615 -2.324 -55.027 1.00 64.44 186 ASP A O 1
ATOM 1441 N N . TYR A 1 187 ? 12.218 -3.939 -53.512 1.00 65.69 187 TYR A N 1
ATOM 1442 C CA . TYR A 1 187 ? 12.184 -3.062 -52.338 1.00 65.69 187 TYR A CA 1
ATOM 1443 C C . TYR A 1 187 ? 13.523 -2.345 -52.089 1.00 65.69 187 TYR A C 1
ATOM 1445 O O . TYR A 1 187 ? 13.553 -1.137 -51.886 1.00 65.69 187 TYR A O 1
ATOM 1453 N N . ILE A 1 188 ? 14.652 -3.061 -52.186 1.00 67.25 188 ILE A N 1
ATOM 1454 C CA . ILE A 1 188 ? 15.998 -2.470 -52.044 1.00 67.25 188 ILE A CA 1
ATOM 1455 C C . ILE A 1 188 ? 16.285 -1.414 -53.122 1.00 67.25 188 ILE A C 1
ATOM 1457 O O . ILE A 1 188 ? 16.993 -0.450 -52.852 1.00 67.25 188 ILE A O 1
ATOM 1461 N N . ASN A 1 189 ? 15.729 -1.562 -54.327 1.00 66.12 189 ASN A N 1
ATOM 1462 C CA . ASN A 1 189 ? 15.909 -0.588 -55.406 1.00 66.12 189 ASN A CA 1
ATOM 1463 C C . ASN A 1 189 ? 15.046 0.678 -55.242 1.00 66.12 189 ASN A C 1
ATOM 1465 O O . ASN A 1 189 ? 15.358 1.697 -55.857 1.00 66.12 189 ASN A O 1
ATOM 1469 N N . GLU A 1 190 ? 13.963 0.613 -54.462 1.00 66.88 190 GLU A N 1
ATOM 1470 C CA . GLU A 1 190 ? 13.054 1.739 -54.188 1.00 66.88 190 GLU A CA 1
ATOM 1471 C C . GLU A 1 190 ? 13.275 2.387 -52.812 1.00 66.88 190 GLU A C 1
ATOM 1473 O O . GLU A 1 190 ? 12.715 3.448 -52.523 1.00 66.88 190 GLU A O 1
ATOM 1478 N N . LEU A 1 191 ? 14.127 1.785 -51.981 1.00 68.00 191 LEU A N 1
ATOM 1479 C CA . LEU A 1 191 ? 14.563 2.340 -50.707 1.00 68.00 191 LEU A CA 1
ATOM 1480 C C . LEU A 1 191 ? 15.172 3.738 -50.911 1.00 68.00 191 LEU A C 1
ATOM 1482 O O . LEU A 1 191 ? 15.960 3.990 -51.821 1.00 68.00 191 LEU A O 1
ATOM 1486 N N . SER A 1 192 ? 14.794 4.679 -50.043 1.00 55.75 192 SER A N 1
ATOM 1487 C CA . SER A 1 192 ? 15.219 6.086 -50.121 1.00 55.75 192 SER A CA 1
ATOM 1488 C C . SER A 1 192 ? 16.713 6.305 -49.819 1.00 55.75 192 SER A C 1
ATOM 1490 O O . SER A 1 192 ? 17.204 7.429 -49.951 1.00 55.75 192 SER A O 1
ATOM 1492 N N . GLY A 1 193 ? 17.436 5.242 -49.456 1.00 63.91 193 GLY A N 1
ATOM 1493 C CA . GLY A 1 193 ? 18.884 5.180 -49.274 1.00 63.91 193 GLY A CA 1
ATOM 1494 C C . GLY A 1 193 ? 19.424 3.770 -49.546 1.00 63.91 193 GLY A C 1
ATOM 1495 O O . GLY A 1 193 ? 18.666 2.867 -49.886 1.00 63.91 193 GLY A O 1
ATOM 1496 N N . ASP A 1 194 ? 20.735 3.579 -49.388 1.00 76.62 194 ASP A N 1
ATOM 1497 C CA . ASP A 1 194 ? 21.366 2.270 -49.580 1.00 76.62 194 ASP A CA 1
ATOM 1498 C C . ASP A 1 194 ? 20.953 1.270 -48.485 1.00 76.62 194 ASP A C 1
ATOM 1500 O O . ASP A 1 194 ? 20.602 1.650 -47.364 1.00 76.62 194 ASP A O 1
ATOM 1504 N N . LEU A 1 195 ? 21.034 -0.025 -48.796 1.00 74.88 195 LEU A N 1
ATOM 1505 C CA . LEU A 1 195 ? 20.709 -1.122 -47.877 1.00 74.88 195 LEU A CA 1
ATOM 1506 C C . LEU A 1 195 ? 21.494 -1.028 -46.558 1.00 74.88 195 LEU A C 1
ATOM 1508 O O . LEU A 1 195 ? 20.948 -1.297 -45.489 1.00 74.88 195 LEU A O 1
ATOM 1512 N N . GLU A 1 196 ? 22.736 -0.551 -46.620 1.00 77.00 196 GLU A N 1
ATOM 1513 C CA . GLU A 1 196 ? 23.551 -0.230 -45.452 1.00 77.00 196 GLU A CA 1
ATOM 1514 C C . GLU A 1 196 ? 22.869 0.774 -44.508 1.00 77.00 196 GLU A C 1
ATOM 1516 O O . GLU A 1 196 ? 22.845 0.555 -43.295 1.00 77.00 196 GLU A O 1
ATOM 1521 N N . ASN A 1 197 ? 22.279 1.852 -45.037 1.00 80.50 197 ASN A N 1
ATOM 1522 C CA . ASN A 1 197 ? 21.611 2.859 -44.211 1.00 80.50 197 ASN A CA 1
ATOM 1523 C C . ASN A 1 197 ? 20.392 2.269 -43.501 1.00 80.50 197 ASN A C 1
ATOM 1525 O O . ASN A 1 197 ? 20.214 2.514 -42.311 1.00 80.50 197 ASN A O 1
ATOM 1529 N N . TRP A 1 198 ? 19.601 1.442 -44.187 1.00 83.06 198 TRP A N 1
ATOM 1530 C CA . TRP A 1 198 ? 18.437 0.783 -43.586 1.00 83.06 198 TRP A CA 1
ATOM 1531 C C . TRP A 1 198 ? 18.838 -0.149 -42.434 1.00 83.06 198 TRP A C 1
ATOM 1533 O O . TRP A 1 198 ? 18.266 -0.082 -41.343 1.00 83.06 198 TRP A O 1
ATOM 1543 N N . VAL A 1 199 ? 19.878 -0.972 -42.630 1.00 81.12 199 VAL A N 1
ATOM 1544 C CA . VAL A 1 199 ? 20.372 -1.874 -41.575 1.00 81.12 199 VAL A CA 1
ATOM 1545 C C . VAL A 1 199 ? 20.879 -1.072 -40.368 1.00 81.12 199 VAL A C 1
ATOM 1547 O O . VAL A 1 199 ? 20.575 -1.422 -39.223 1.00 81.12 199 VAL A O 1
ATOM 1550 N N . ARG A 1 200 ? 21.607 0.029 -40.602 1.00 83.31 200 ARG A N 1
ATOM 1551 C CA . ARG A 1 200 ? 22.100 0.912 -39.532 1.00 83.31 200 ARG A CA 1
ATOM 1552 C C . ARG A 1 200 ? 20.966 1.635 -38.796 1.00 83.31 200 ARG A C 1
ATOM 1554 O O . ARG A 1 200 ? 21.030 1.751 -37.574 1.00 83.31 200 ARG A O 1
ATOM 1561 N N . GLU A 1 201 ? 19.922 2.081 -39.494 1.00 83.88 201 GLU A N 1
ATOM 1562 C CA . GLU A 1 201 ? 18.757 2.735 -38.879 1.00 83.88 201 GLU A CA 1
ATOM 1563 C C . GLU A 1 201 ? 17.976 1.786 -37.962 1.00 83.88 201 GLU A C 1
ATOM 1565 O O . GLU A 1 201 ? 17.584 2.173 -36.858 1.00 83.88 201 GLU A O 1
ATOM 1570 N N . ILE A 1 202 ? 17.805 0.525 -38.366 1.00 83.12 202 ILE A N 1
ATOM 1571 C CA . ILE A 1 202 ? 17.162 -0.491 -37.523 1.00 83.12 202 ILE A CA 1
ATOM 1572 C C . ILE A 1 202 ? 17.997 -0.797 -36.284 1.00 83.12 202 ILE A C 1
ATOM 1574 O O . ILE A 1 202 ? 17.437 -0.924 -35.190 1.00 83.12 202 ILE A O 1
ATOM 1578 N N . ALA A 1 203 ? 19.319 -0.901 -36.429 1.00 83.25 203 ALA A N 1
ATOM 1579 C CA . ALA A 1 203 ? 20.215 -1.121 -35.300 1.00 83.25 203 ALA A CA 1
ATOM 1580 C C . ALA A 1 203 ? 20.156 0.051 -34.298 1.00 83.25 203 ALA A C 1
ATOM 1582 O O . ALA A 1 203 ? 19.928 -0.177 -33.108 1.00 83.25 203 ALA A O 1
ATOM 1583 N N . ASP A 1 204 ? 20.251 1.298 -34.769 1.00 85.94 204 ASP A N 1
ATOM 1584 C CA . ASP A 1 204 ? 20.157 2.505 -33.930 1.00 85.94 204 ASP A CA 1
ATOM 1585 C C . ASP A 1 204 ? 18.783 2.628 -33.242 1.00 85.94 204 ASP A C 1
ATOM 1587 O O . ASP A 1 204 ? 18.681 2.936 -32.049 1.00 85.94 204 ASP A O 1
ATOM 1591 N N . TRP A 1 205 ? 17.697 2.314 -33.956 1.00 88.75 205 TRP A N 1
ATOM 1592 C CA . TRP A 1 205 ? 16.362 2.263 -33.362 1.00 88.75 205 TRP A CA 1
ATOM 1593 C C . TRP A 1 205 ? 16.261 1.188 -32.268 1.00 88.75 205 TRP A C 1
ATOM 1595 O O . TRP A 1 205 ? 15.749 1.458 -31.174 1.00 88.75 205 TRP A O 1
ATOM 1605 N N . CYS A 1 206 ? 16.798 -0.011 -32.520 1.00 85.31 206 CYS A N 1
ATOM 1606 C CA . CYS A 1 206 ? 16.833 -1.100 -31.546 1.00 85.31 206 CYS A CA 1
ATOM 1607 C C . CYS A 1 206 ? 17.617 -0.711 -30.285 1.00 85.31 206 CYS A C 1
ATOM 1609 O O . CYS A 1 206 ? 17.146 -0.968 -29.174 1.00 85.31 206 CYS A O 1
ATOM 1611 N N . GLU A 1 207 ? 18.774 -0.062 -30.432 1.00 84.81 207 GLU A N 1
ATOM 1612 C CA . GLU A 1 207 ? 19.606 0.396 -29.313 1.00 84.81 207 GLU A CA 1
ATOM 1613 C C . GLU A 1 207 ? 18.871 1.428 -28.440 1.00 84.81 207 GLU A C 1
ATOM 1615 O O . GLU A 1 207 ? 18.854 1.329 -27.203 1.00 84.81 207 GLU A O 1
ATOM 1620 N N . LYS A 1 208 ? 18.180 2.380 -29.076 1.00 83.94 208 LYS A N 1
ATOM 1621 C CA . LYS A 1 208 ? 17.371 3.395 -28.386 1.00 83.94 208 LYS A CA 1
ATOM 1622 C C . LYS A 1 208 ? 16.200 2.782 -27.622 1.00 83.94 208 LYS A C 1
ATOM 1624 O O . LYS A 1 208 ? 15.964 3.155 -26.467 1.00 83.94 208 LYS A O 1
ATOM 1629 N N . GLU A 1 209 ? 15.478 1.836 -28.219 1.00 83.38 209 GLU A N 1
ATOM 1630 C CA . GLU A 1 209 ? 14.306 1.235 -27.572 1.00 83.38 209 GLU A CA 1
ATOM 1631 C C . GLU A 1 209 ? 14.705 0.302 -26.413 1.00 83.38 209 GLU A C 1
ATOM 1633 O O . GLU A 1 209 ? 14.066 0.321 -25.354 1.00 83.38 209 GLU A O 1
ATOM 1638 N N . VAL A 1 210 ? 15.820 -0.434 -26.544 1.00 83.50 210 VAL A N 1
ATOM 1639 C CA . VAL A 1 210 ? 16.409 -1.219 -25.443 1.00 83.50 210 VAL A CA 1
ATOM 1640 C C . VAL A 1 210 ? 16.801 -0.301 -24.283 1.00 83.50 210 VAL A C 1
ATOM 1642 O O . VAL A 1 210 ? 16.361 -0.527 -23.152 1.00 83.50 210 VAL A O 1
ATOM 1645 N N . SER A 1 211 ? 17.547 0.771 -24.561 1.00 82.25 211 SER A N 1
ATOM 1646 C CA . SER A 1 211 ? 18.001 1.734 -23.548 1.00 82.25 211 SER A CA 1
ATOM 1647 C C . SER A 1 211 ? 16.833 2.357 -22.780 1.00 82.25 211 SER A C 1
ATOM 1649 O O . SER A 1 211 ? 16.840 2.440 -21.550 1.00 82.25 211 SER A O 1
ATOM 1651 N N . LYS A 1 212 ? 15.772 2.746 -23.489 1.00 80.62 212 LYS A N 1
ATOM 1652 C CA . LYS A 1 212 ? 14.558 3.333 -22.909 1.00 80.62 212 LYS A CA 1
ATOM 1653 C C . LYS A 1 212 ? 13.839 2.378 -21.955 1.00 80.62 212 LYS A C 1
ATOM 1655 O O . LYS A 1 212 ? 13.438 2.788 -20.862 1.00 80.62 212 LYS A O 1
ATOM 1660 N N . ILE A 1 213 ? 13.677 1.109 -22.332 1.00 80.00 213 ILE A N 1
ATOM 1661 C CA . ILE A 1 213 ? 12.995 0.124 -21.481 1.00 80.00 213 ILE A CA 1
ATOM 1662 C C . ILE A 1 213 ? 13.877 -0.300 -20.303 1.00 80.00 213 ILE A C 1
ATOM 1664 O O . ILE A 1 213 ? 13.359 -0.497 -19.201 1.00 80.00 213 ILE A O 1
ATOM 1668 N N . GLU A 1 214 ? 15.195 -0.382 -20.476 1.00 79.81 214 GLU A N 1
ATOM 1669 C CA . GLU A 1 214 ? 16.124 -0.660 -19.377 1.00 79.81 214 GLU A CA 1
ATOM 1670 C C . GLU A 1 214 ? 16.137 0.467 -18.342 1.00 79.81 214 GLU A C 1
ATOM 1672 O O . GLU A 1 214 ? 15.994 0.200 -17.145 1.00 79.81 214 GLU A O 1
ATOM 1677 N N . LEU A 1 215 ? 16.168 1.726 -18.786 1.00 75.00 215 LEU A N 1
ATOM 1678 C CA . LEU A 1 215 ? 15.998 2.886 -17.909 1.00 75.00 215 LEU A CA 1
ATOM 1679 C C . LEU A 1 215 ? 14.653 2.846 -17.173 1.00 75.00 215 LEU A C 1
ATOM 1681 O O . LEU A 1 215 ? 14.607 3.045 -15.956 1.00 75.00 215 LEU A O 1
ATOM 1685 N N . LYS A 1 216 ? 13.559 2.522 -17.875 1.00 76.12 216 LYS A N 1
ATOM 1686 C CA . LYS A 1 216 ? 12.237 2.360 -17.253 1.00 76.12 216 LYS A CA 1
ATOM 1687 C C . LYS A 1 216 ? 12.233 1.234 -16.218 1.00 76.12 216 LYS A C 1
ATOM 1689 O O . LYS A 1 216 ? 11.644 1.385 -15.151 1.00 76.12 216 LYS A O 1
ATOM 1694 N N . LYS A 1 217 ? 12.925 0.124 -16.480 1.00 76.19 217 LYS A N 1
ATOM 1695 C CA . LYS A 1 217 ? 13.056 -1.000 -15.545 1.00 76.19 217 LYS A CA 1
ATOM 1696 C C . LYS A 1 217 ? 13.802 -0.591 -14.276 1.00 76.19 217 LYS A C 1
ATOM 1698 O O . LYS A 1 217 ? 13.313 -0.877 -13.185 1.00 76.19 217 LYS A O 1
ATOM 1703 N N . VAL A 1 218 ? 14.921 0.123 -14.405 1.00 74.69 218 VAL A N 1
ATOM 1704 C CA . VAL A 1 218 ? 15.687 0.663 -13.266 1.00 74.69 218 VAL A CA 1
ATOM 1705 C C . VAL A 1 218 ? 14.825 1.615 -12.435 1.00 74.69 218 VAL A C 1
ATOM 1707 O O . VAL A 1 218 ? 14.709 1.428 -11.223 1.00 74.69 218 VAL A O 1
ATOM 1710 N N . LYS A 1 219 ? 14.147 2.569 -13.086 1.00 74.19 219 LYS A N 1
ATOM 1711 C CA . LYS A 1 219 ? 13.214 3.492 -12.425 1.00 74.19 219 LYS A CA 1
ATOM 1712 C C . LYS A 1 219 ? 12.086 2.746 -11.710 1.00 74.19 219 LYS A C 1
ATOM 1714 O O . LYS A 1 219 ? 11.854 2.988 -10.532 1.00 74.19 219 LYS A O 1
ATOM 1719 N N . SER A 1 220 ? 11.421 1.808 -12.386 1.00 72.75 220 SER A N 1
ATOM 1720 C CA . SER A 1 220 ? 10.298 1.043 -11.823 1.00 72.75 220 SER A CA 1
ATOM 1721 C C . SER A 1 220 ? 10.705 0.211 -10.604 1.00 72.75 220 SER A C 1
ATOM 1723 O O . SER A 1 220 ? 9.976 0.171 -9.618 1.00 72.75 220 SER A O 1
ATOM 1725 N N . LYS A 1 221 ? 11.902 -0.389 -10.624 1.00 73.88 221 LYS A N 1
ATOM 1726 C CA . LYS A 1 221 ? 12.458 -1.115 -9.481 1.00 73.88 221 LYS A CA 1
ATOM 1727 C C . LYS A 1 221 ? 12.679 -0.185 -8.288 1.00 73.88 221 LYS A C 1
ATOM 1729 O O . LYS A 1 221 ? 12.213 -0.490 -7.199 1.00 73.88 221 LYS A O 1
ATOM 1734 N N . ALA A 1 222 ? 13.322 0.960 -8.504 1.00 69.25 222 ALA A N 1
ATOM 1735 C CA . ALA A 1 222 ? 13.562 1.936 -7.446 1.00 69.25 222 ALA A CA 1
ATOM 1736 C C . ALA A 1 222 ? 12.249 2.524 -6.890 1.00 69.25 222 ALA A C 1
ATOM 1738 O O . ALA A 1 222 ? 12.115 2.717 -5.683 1.00 69.25 222 ALA A O 1
ATOM 1739 N N . ILE A 1 223 ? 11.250 2.761 -7.752 1.00 70.31 223 ILE A N 1
ATOM 1740 C CA . ILE A 1 223 ? 9.899 3.174 -7.343 1.00 70.31 223 ILE A CA 1
ATOM 1741 C C . ILE A 1 223 ? 9.256 2.097 -6.469 1.00 70.31 223 ILE A C 1
ATOM 1743 O O . ILE A 1 223 ? 8.726 2.433 -5.416 1.00 70.31 223 ILE A O 1
ATOM 1747 N N . ASN A 1 224 ? 9.314 0.827 -6.872 1.00 68.12 224 ASN A N 1
ATOM 1748 C CA . ASN A 1 224 ? 8.745 -0.275 -6.098 1.00 68.12 224 ASN A CA 1
ATOM 1749 C C . ASN A 1 224 ? 9.460 -0.461 -4.758 1.00 68.12 224 ASN A C 1
ATOM 1751 O O . ASN A 1 224 ? 8.789 -0.624 -3.753 1.00 68.12 224 ASN A O 1
ATOM 1755 N N . GLU A 1 225 ? 10.787 -0.350 -4.703 1.00 66.50 225 GLU A N 1
ATOM 1756 C CA . GLU A 1 225 ? 11.542 -0.393 -3.442 1.00 66.50 225 GLU A CA 1
ATOM 1757 C C . GLU A 1 225 ? 11.163 0.775 -2.516 1.00 66.50 225 GLU A C 1
ATOM 1759 O O . GLU A 1 225 ? 10.954 0.593 -1.316 1.00 66.50 225 GLU A O 1
ATOM 1764 N N . ALA A 1 226 ? 11.019 1.986 -3.062 1.00 65.50 226 ALA A N 1
ATOM 1765 C CA . ALA A 1 226 ? 10.541 3.138 -2.303 1.00 65.50 226 ALA A CA 1
ATOM 1766 C C . ALA A 1 226 ? 9.091 2.944 -1.827 1.00 65.50 226 ALA A C 1
ATOM 1768 O O . ALA A 1 226 ? 8.766 3.281 -0.688 1.00 65.50 226 ALA A O 1
ATOM 1769 N N . LEU A 1 227 ? 8.232 2.375 -2.674 1.00 63.41 227 LEU A N 1
ATOM 1770 C CA . LEU A 1 227 ? 6.838 2.074 -2.372 1.00 63.41 227 LEU A CA 1
ATOM 1771 C C . LEU A 1 227 ? 6.731 0.999 -1.290 1.00 63.41 227 LEU A C 1
ATOM 1773 O O . LEU A 1 227 ? 6.008 1.213 -0.330 1.00 63.41 227 LEU A O 1
ATOM 1777 N N . GLU A 1 228 ? 7.495 -0.087 -1.378 1.00 60.78 228 GLU A N 1
ATOM 1778 C CA . GLU A 1 228 ? 7.600 -1.122 -0.349 1.00 60.78 228 GLU A CA 1
ATOM 1779 C C . GLU A 1 228 ? 8.124 -0.548 0.964 1.00 60.78 228 GLU A C 1
ATOM 1781 O O . GLU A 1 228 ? 7.588 -0.866 2.012 1.00 60.78 228 GLU A O 1
ATOM 1786 N N . MET A 1 229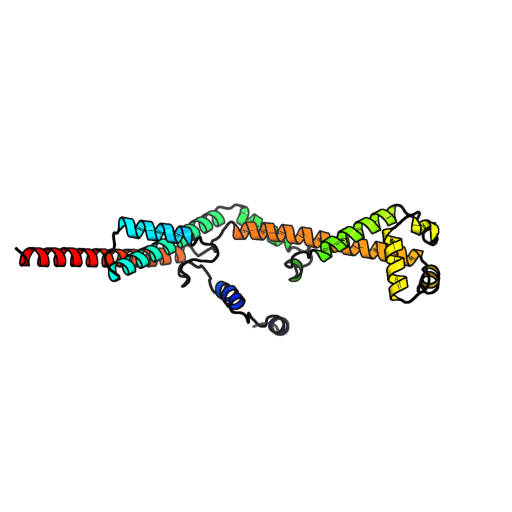 ? 9.106 0.356 0.961 1.00 57.94 229 MET A N 1
ATOM 1787 C CA . MET A 1 229 ? 9.567 0.997 2.202 1.00 57.94 229 MET A CA 1
ATOM 1788 C C . MET A 1 229 ? 8.515 1.917 2.837 1.00 57.94 229 MET A C 1
ATOM 1790 O O . MET A 1 229 ? 8.486 2.070 4.062 1.00 57.94 229 MET A O 1
ATOM 1794 N N . VAL A 1 230 ? 7.670 2.547 2.017 1.00 56.66 230 VAL A N 1
ATOM 1795 C CA . VAL A 1 230 ? 6.553 3.388 2.470 1.00 56.66 230 VAL A CA 1
ATOM 1796 C C . VAL A 1 230 ? 5.369 2.528 2.926 1.00 56.66 230 VAL A C 1
ATOM 1798 O O . VAL A 1 230 ? 4.756 2.836 3.945 1.00 56.66 230 VAL A O 1
ATOM 1801 N N . GLN A 1 231 ? 5.066 1.444 2.209 1.00 53.62 231 GLN A N 1
ATOM 1802 C CA . GLN A 1 231 ? 3.961 0.520 2.475 1.00 53.62 231 GLN A CA 1
ATOM 1803 C C . GLN A 1 231 ? 4.278 -0.456 3.606 1.00 53.62 231 GLN A C 1
ATOM 1805 O O . GLN A 1 231 ? 3.445 -0.640 4.472 1.00 53.62 231 GLN A O 1
ATOM 1810 N N . ALA A 1 232 ? 5.495 -0.987 3.722 1.00 52.47 232 ALA A N 1
ATOM 1811 C CA . ALA A 1 232 ? 5.929 -1.818 4.854 1.00 52.47 232 ALA A CA 1
ATOM 1812 C C . ALA A 1 232 ? 5.916 -1.066 6.202 1.00 52.47 232 ALA A C 1
ATOM 1814 O O . ALA A 1 232 ? 6.213 -1.639 7.249 1.00 52.47 232 ALA A O 1
ATOM 1815 N N . LYS A 1 233 ? 5.565 0.225 6.196 1.00 53.19 233 LYS A N 1
ATOM 1816 C CA . LYS A 1 233 ? 5.388 1.079 7.368 1.00 53.19 233 LYS A CA 1
ATOM 1817 C C . LYS A 1 233 ? 3.988 1.686 7.370 1.00 53.19 233 LYS A C 1
ATOM 1819 O O . LYS A 1 233 ? 3.844 2.905 7.452 1.00 53.19 233 LYS A O 1
ATOM 1824 N N . GLU A 1 234 ? 2.964 0.834 7.268 1.00 47.38 234 GLU A N 1
ATOM 1825 C CA . GLU A 1 234 ? 1.542 1.199 7.287 1.00 47.38 234 GLU A CA 1
ATOM 1826 C C . GLU A 1 234 ? 1.113 1.862 8.601 1.00 47.38 234 GLU A C 1
ATOM 1828 O O . GLU A 1 234 ? 0.389 1.285 9.410 1.00 47.38 234 GLU A O 1
ATOM 1833 N N . SER A 1 235 ? 1.515 3.112 8.818 1.00 51.09 235 SER A N 1
ATOM 1834 C CA . SER A 1 235 ? 0.655 4.142 9.388 1.00 51.09 235 SER A CA 1
ATOM 1835 C C . SER A 1 235 ? 1.232 5.526 9.125 1.00 51.09 235 SER A C 1
ATOM 1837 O O . SER A 1 235 ? 2.378 5.830 9.451 1.00 51.09 235 SER A O 1
ATOM 1839 N N . SER A 1 236 ? 0.382 6.391 8.570 1.00 50.19 236 SER A N 1
ATOM 1840 C CA . SER A 1 236 ? 0.614 7.830 8.445 1.00 50.19 236 SER A CA 1
ATOM 1841 C C . SER A 1 236 ? 1.218 8.395 9.738 1.00 50.19 236 SER A C 1
ATOM 1843 O O . SER A 1 236 ? 0.721 8.048 10.810 1.00 50.19 236 SER A O 1
ATOM 1845 N N . PRO A 1 237 ? 2.198 9.321 9.681 1.00 52.53 237 PRO A N 1
ATOM 1846 C CA . PRO A 1 237 ? 2.670 10.037 10.859 1.00 52.53 237 PRO A CA 1
ATOM 1847 C C . PRO A 1 237 ? 1.537 10.927 11.381 1.00 52.53 237 PRO A C 1
ATOM 1849 O O . PRO A 1 237 ? 1.397 12.094 11.017 1.00 52.53 237 PRO A O 1
ATOM 1852 N N . VAL A 1 238 ? 0.662 10.348 12.197 1.00 57.22 238 VAL A N 1
ATOM 1853 C CA . VAL A 1 238 ? -0.333 11.081 12.962 1.00 57.22 238 VAL A CA 1
ATOM 1854 C C . VAL A 1 238 ? 0.435 11.811 14.057 1.00 57.22 238 VAL A C 1
ATOM 1856 O O . VAL A 1 238 ? 1.247 11.209 14.757 1.00 57.22 238 VAL A O 1
ATOM 1859 N N . SER A 1 239 ? 0.216 13.121 14.198 1.00 64.25 239 SER A N 1
ATOM 1860 C CA . SER A 1 239 ? 0.836 13.887 15.284 1.00 64.25 239 SER A CA 1
ATOM 1861 C C . SER A 1 239 ? 0.561 13.201 16.624 1.00 64.25 239 SER A C 1
ATOM 1863 O O . SER A 1 239 ? -0.583 12.836 16.903 1.00 64.25 239 SER A O 1
ATOM 1865 N N . ASN A 1 240 ? 1.588 13.062 17.465 1.00 65.56 240 ASN A N 1
ATOM 1866 C CA . ASN A 1 240 ? 1.478 12.386 18.760 1.00 65.56 240 ASN A CA 1
ATOM 1867 C C . ASN A 1 240 ? 0.352 12.998 19.627 1.00 65.56 240 ASN A C 1
ATOM 1869 O O . ASN A 1 240 ? -0.430 12.296 20.258 1.00 65.56 240 ASN A O 1
ATOM 1873 N N . GLN A 1 241 ? 0.158 14.320 19.541 1.00 69.62 241 GLN A N 1
ATOM 1874 C CA . GLN A 1 241 ? -0.947 15.018 20.212 1.00 69.62 241 GLN A CA 1
ATOM 1875 C C . GLN A 1 241 ? -2.337 14.570 19.730 1.00 69.62 241 GLN A C 1
ATOM 1877 O O . GLN A 1 241 ? -3.287 14.539 20.512 1.00 69.62 241 GLN A O 1
ATOM 1882 N N . LEU A 1 242 ? -2.477 14.239 18.445 1.00 72.00 242 LEU A N 1
ATOM 1883 C CA . LEU A 1 242 ? -3.734 13.762 17.876 1.00 72.00 242 LEU A CA 1
ATOM 1884 C C . LEU A 1 242 ? -4.002 12.309 18.297 1.00 72.00 242 LEU A C 1
ATOM 1886 O O . LEU A 1 242 ? -5.131 11.994 18.660 1.00 72.00 242 LEU A O 1
ATOM 1890 N N . LEU A 1 243 ? -2.966 11.459 18.343 1.00 76.56 243 LEU A N 1
ATOM 1891 C CA . LEU A 1 243 ? -3.071 10.084 18.851 1.00 76.56 243 LEU A CA 1
ATOM 1892 C C . LEU A 1 243 ? -3.505 10.035 20.321 1.00 76.56 243 LEU A C 1
ATOM 1894 O O . LEU A 1 243 ? -4.338 9.204 20.672 1.00 76.56 243 LEU A O 1
ATOM 1898 N N . ILE A 1 244 ? -3.010 10.954 21.158 1.00 75.62 244 ILE A N 1
ATOM 1899 C CA . ILE A 1 244 ? -3.425 11.076 22.567 1.00 75.62 244 ILE A CA 1
ATOM 1900 C C . ILE A 1 244 ? -4.914 11.445 22.677 1.00 75.62 244 ILE A C 1
ATOM 1902 O O . ILE A 1 244 ? -5.649 10.858 23.469 1.00 75.62 244 ILE A O 1
ATOM 1906 N N . ARG A 1 245 ? -5.400 12.385 21.853 1.00 79.25 245 ARG A N 1
ATOM 1907 C CA . ARG A 1 245 ? -6.833 12.744 21.827 1.00 79.25 245 ARG A CA 1
ATOM 1908 C C . ARG A 1 245 ? -7.702 11.583 21.351 1.00 79.25 245 ARG A C 1
ATOM 1910 O O . ARG A 1 245 ? -8.782 11.362 21.891 1.00 79.25 245 ARG A O 1
ATOM 1917 N N . TYR A 1 246 ? -7.233 10.850 20.346 1.00 83.81 246 TYR A N 1
ATOM 1918 C CA . TYR A 1 246 ? -7.923 9.677 19.821 1.00 83.81 246 TYR A CA 1
ATOM 1919 C C . TYR A 1 246 ? -7.987 8.549 20.841 1.00 83.81 246 TYR A C 1
ATOM 1921 O O . TYR A 1 246 ? -9.038 7.936 20.980 1.00 83.81 246 TYR A O 1
ATOM 1929 N N . GLN A 1 247 ? -6.915 8.334 21.601 1.00 84.44 247 GLN A N 1
ATOM 1930 C CA . GLN A 1 247 ? -6.898 7.381 22.702 1.00 84.44 247 GLN A CA 1
ATOM 1931 C C . GLN A 1 247 ? -7.986 7.700 23.732 1.00 84.44 247 GLN A C 1
ATOM 1933 O O . GLN A 1 247 ? -8.827 6.851 23.993 1.00 84.44 247 GLN A O 1
ATOM 1938 N N . ALA A 1 248 ? -8.057 8.941 24.222 1.00 85.31 248 ALA A N 1
ATOM 1939 C CA . ALA A 1 248 ? -9.078 9.328 25.198 1.00 85.31 248 ALA A CA 1
ATOM 1940 C C . ALA A 1 248 ? -10.518 9.128 24.678 1.00 85.31 248 ALA A C 1
ATOM 1942 O O . ALA A 1 248 ? -11.404 8.716 25.427 1.00 85.31 248 ALA A O 1
ATOM 1943 N N . ALA A 1 249 ? -10.760 9.406 23.392 1.00 85.62 249 ALA A N 1
ATOM 1944 C CA . ALA A 1 249 ? -12.064 9.185 22.772 1.00 85.62 249 ALA A CA 1
ATOM 1945 C C . ALA A 1 249 ? -12.403 7.688 22.647 1.00 85.62 249 ALA A C 1
ATOM 1947 O O . ALA A 1 249 ? -13.504 7.290 23.022 1.00 85.62 249 ALA A O 1
ATOM 1948 N N . LEU A 1 250 ? -11.459 6.865 22.178 1.00 87.69 250 LEU A N 1
ATOM 1949 C CA . LEU A 1 250 ? -11.637 5.415 22.029 1.00 87.69 250 LEU A CA 1
ATOM 1950 C C . LEU A 1 250 ? -11.816 4.718 23.380 1.00 87.69 250 LEU A C 1
ATOM 1952 O O . LEU A 1 250 ? -12.724 3.904 23.524 1.00 87.69 250 LEU A O 1
ATOM 1956 N N . ASP A 1 251 ? -11.024 5.095 24.385 1.00 89.00 251 ASP A N 1
ATOM 1957 C CA . ASP A 1 251 ? -11.155 4.579 25.750 1.00 89.00 251 ASP A CA 1
ATOM 1958 C C . ASP A 1 251 ? -12.529 4.946 26.334 1.00 89.00 251 ASP A C 1
ATOM 1960 O O . ASP A 1 251 ? -13.184 4.121 26.973 1.00 89.00 251 ASP A O 1
ATOM 1964 N N . SER A 1 252 ? -13.021 6.163 26.061 1.00 90.56 252 SER A N 1
ATOM 1965 C CA . SER A 1 252 ? -14.369 6.576 26.463 1.00 90.56 252 SER A CA 1
ATOM 1966 C C . SER A 1 252 ? -15.464 5.766 25.761 1.00 90.56 252 SER A C 1
ATOM 1968 O O . SER A 1 252 ? -16.429 5.369 26.416 1.00 90.56 252 SER A O 1
ATOM 1970 N N . GLU A 1 253 ? -15.341 5.518 24.452 1.00 89.19 253 GLU A N 1
ATOM 1971 C CA . GLU A 1 253 ? -16.287 4.692 23.686 1.00 89.19 253 GLU A CA 1
ATOM 1972 C C . GLU A 1 253 ? -16.325 3.253 24.216 1.00 89.19 253 GLU A C 1
ATOM 1974 O O . GLU A 1 253 ? -17.407 2.738 24.511 1.00 89.19 253 GLU A O 1
ATOM 1979 N N . LEU A 1 254 ? -15.154 2.640 24.410 1.00 92.44 254 LEU A N 1
ATOM 1980 C CA . LEU A 1 254 ? -15.017 1.281 24.926 1.00 92.44 254 LEU A CA 1
ATOM 1981 C C . LEU A 1 254 ? -15.608 1.153 26.334 1.00 92.44 254 LEU A C 1
ATOM 1983 O O . LEU A 1 254 ? -16.419 0.261 26.592 1.00 92.44 254 LEU A O 1
ATOM 1987 N N . TYR A 1 255 ? -15.256 2.074 27.235 1.00 93.12 255 TYR A N 1
ATOM 1988 C CA . TYR A 1 255 ? -15.754 2.058 28.607 1.00 93.12 255 TYR A CA 1
ATOM 1989 C C . TYR A 1 255 ? -17.278 2.209 28.658 1.00 93.12 255 TYR A C 1
ATOM 1991 O O . TYR A 1 255 ? -17.951 1.477 29.383 1.00 93.12 255 TYR A O 1
ATOM 1999 N N . LYS A 1 256 ? -17.848 3.119 27.855 1.00 92.69 256 LYS A N 1
ATOM 2000 C CA . LYS A 1 256 ? -19.305 3.305 27.768 1.00 92.69 256 LYS A CA 1
ATOM 2001 C C . LYS A 1 256 ? -20.011 2.062 27.230 1.00 92.69 256 LYS A C 1
ATOM 2003 O O . LYS A 1 256 ? -21.057 1.702 27.764 1.00 92.69 256 LYS A O 1
ATOM 2008 N N . ALA A 1 257 ? -19.457 1.410 26.206 1.00 91.19 257 ALA A N 1
ATOM 2009 C CA . ALA A 1 257 ? -20.032 0.192 25.637 1.00 91.19 257 ALA A CA 1
ATOM 2010 C C . ALA A 1 257 ? -20.018 -0.967 26.648 1.00 91.19 257 ALA A C 1
ATOM 2012 O O . ALA A 1 257 ? -21.055 -1.588 26.879 1.00 91.19 257 ALA A O 1
ATOM 2013 N N . LEU A 1 258 ? -18.887 -1.190 27.325 1.00 93.38 258 LEU A N 1
ATOM 2014 C CA . LEU A 1 258 ? -18.764 -2.211 28.371 1.00 93.38 258 LEU A CA 1
ATOM 2015 C C . LEU A 1 258 ? -19.679 -1.932 29.568 1.00 93.38 258 LEU A C 1
ATOM 2017 O O . LEU A 1 258 ? -20.330 -2.845 30.073 1.00 93.38 258 LEU A O 1
ATOM 2021 N N . ALA A 1 259 ? -19.763 -0.678 30.020 1.00 93.94 259 ALA A N 1
ATOM 2022 C CA . ALA A 1 259 ? -20.649 -0.296 31.116 1.00 93.94 259 ALA A CA 1
ATOM 2023 C C . ALA A 1 259 ? -22.128 -0.511 30.755 1.00 93.94 259 ALA A C 1
ATOM 2025 O O . ALA A 1 259 ? -22.895 -1.014 31.575 1.00 93.94 259 ALA A O 1
ATOM 2026 N N . ALA A 1 260 ? -22.527 -0.171 29.524 1.00 92.81 260 ALA A N 1
ATOM 2027 C CA . ALA A 1 260 ? -23.878 -0.421 29.034 1.00 92.81 260 ALA A CA 1
ATOM 2028 C C . ALA A 1 260 ? -24.192 -1.923 28.961 1.00 92.81 260 ALA A C 1
ATOM 2030 O O . ALA A 1 260 ? -25.269 -2.330 29.394 1.00 92.81 260 ALA A O 1
ATOM 2031 N N . LEU A 1 261 ? -23.249 -2.742 28.479 1.00 92.69 261 LEU A N 1
ATOM 2032 C CA . LEU A 1 261 ? -23.403 -4.198 28.421 1.00 92.69 261 LEU A CA 1
ATOM 2033 C C . LEU A 1 261 ? -23.581 -4.802 29.814 1.00 92.69 261 LEU A C 1
ATOM 2035 O O . LEU A 1 261 ? -24.556 -5.508 30.051 1.00 92.69 261 LEU A O 1
ATOM 2039 N N . ARG A 1 262 ? -22.695 -4.467 30.759 1.00 93.12 262 ARG A N 1
ATOM 2040 C CA . ARG A 1 262 ? -22.786 -4.959 32.143 1.00 93.12 262 ARG A CA 1
ATOM 2041 C C . ARG A 1 262 ? -24.107 -4.574 32.791 1.00 93.12 262 ARG A C 1
ATOM 2043 O O . ARG A 1 262 ? -24.773 -5.419 33.377 1.00 93.12 262 ARG A O 1
ATOM 2050 N N . LYS A 1 263 ? -24.529 -3.319 32.621 1.00 93.81 26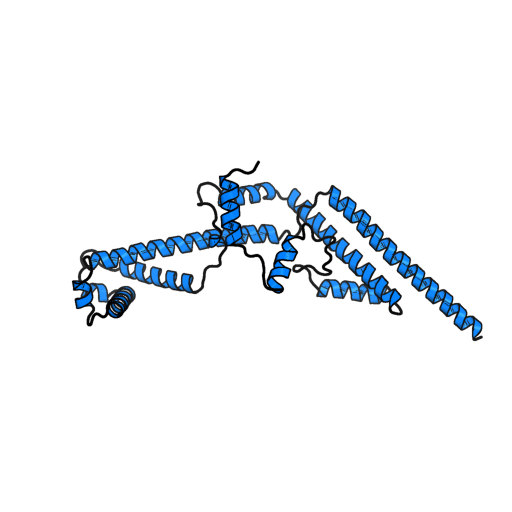3 LYS A N 1
ATOM 2051 C CA . LYS A 1 263 ? -25.815 -2.845 33.139 1.00 93.81 263 LYS A CA 1
ATOM 2052 C C . LYS A 1 263 ? -26.990 -3.634 32.556 1.00 93.81 263 LYS A C 1
ATOM 2054 O O . LYS A 1 263 ? -27.916 -3.951 33.294 1.00 93.81 263 LYS A O 1
ATOM 2059 N N . GLN A 1 264 ? -26.956 -3.949 31.260 1.00 91.31 264 GLN A N 1
ATOM 2060 C CA . GLN A 1 264 ? -27.990 -4.753 30.607 1.00 91.31 264 GLN A CA 1
ATOM 2061 C C . GLN A 1 264 ? -28.025 -6.185 31.159 1.00 91.31 264 GLN A C 1
ATOM 2063 O O . GLN A 1 264 ? -29.097 -6.689 31.489 1.00 91.31 264 GLN A O 1
ATOM 2068 N N . GLN A 1 265 ? -26.856 -6.805 31.329 1.00 91.31 265 GLN A N 1
ATOM 2069 C CA . GLN A 1 265 ? -26.722 -8.153 31.884 1.00 91.31 265 GLN A CA 1
ATOM 2070 C C . GLN A 1 265 ? -27.184 -8.227 33.346 1.00 91.31 265 GLN A C 1
ATOM 2072 O O . GLN A 1 265 ? -27.910 -9.148 33.715 1.00 91.31 265 GLN A O 1
ATOM 2077 N N . GLU A 1 266 ? -26.845 -7.234 34.173 1.00 92.75 266 GLU A N 1
ATOM 2078 C CA . GLU A 1 266 ? -27.362 -7.113 35.542 1.00 92.75 266 GLU A CA 1
ATOM 2079 C C . GLU A 1 266 ? -28.888 -6.990 35.567 1.00 92.75 266 GLU A C 1
ATOM 2081 O O . GLU A 1 266 ? -29.548 -7.588 36.416 1.00 92.75 266 GLU A O 1
ATOM 2086 N N . TRP A 1 267 ? -29.458 -6.206 34.646 1.00 89.88 267 TRP A N 1
ATOM 2087 C CA . TRP A 1 267 ? -30.906 -6.039 34.532 1.00 89.88 267 TRP A CA 1
ATOM 2088 C C . TRP A 1 267 ? -31.594 -7.352 34.170 1.00 89.88 267 TRP A C 1
ATOM 2090 O O . TRP A 1 267 ? -32.622 -7.688 34.757 1.00 89.88 267 TRP A O 1
ATOM 2100 N N . ARG A 1 268 ? -31.005 -8.113 33.242 1.00 87.12 268 ARG A N 1
ATOM 2101 C CA . ARG A 1 268 ? -31.478 -9.445 32.860 1.00 87.12 268 ARG A CA 1
ATOM 2102 C C . ARG A 1 268 ? -31.432 -10.413 34.038 1.00 87.12 268 ARG A C 1
ATOM 2104 O O . ARG A 1 268 ? -32.433 -11.069 34.285 1.00 87.12 268 ARG A O 1
ATOM 2111 N N . LEU A 1 269 ? -30.314 -10.477 34.765 1.00 86.88 269 LEU A N 1
ATOM 2112 C CA . LEU A 1 269 ? -30.169 -11.351 35.937 1.00 86.88 269 LEU A CA 1
ATOM 2113 C C . LEU A 1 269 ? -31.227 -11.027 36.998 1.00 86.88 269 LEU A C 1
ATOM 2115 O O . LEU A 1 269 ? -32.000 -11.898 37.373 1.00 86.88 269 LEU A O 1
ATOM 2119 N N . LYS A 1 270 ? -31.366 -9.746 37.363 1.00 87.25 270 LYS A N 1
ATOM 2120 C CA . LYS A 1 270 ? -32.401 -9.293 38.308 1.00 87.25 270 LYS A CA 1
ATOM 2121 C C . LYS A 1 270 ? -33.818 -9.605 37.827 1.00 87.25 270 LYS A C 1
ATOM 2123 O O . LYS A 1 270 ? -34.673 -9.947 38.632 1.00 87.25 270 LYS A O 1
ATOM 2128 N N . SER A 1 271 ? -34.081 -9.470 36.527 1.00 76.69 271 SER A N 1
ATOM 2129 C CA . SER A 1 271 ? -35.393 -9.790 35.951 1.00 76.69 271 SER A CA 1
ATOM 2130 C C . SER A 1 271 ? -35.661 -11.298 35.924 1.00 76.69 271 SER A C 1
ATOM 2132 O O . SER A 1 271 ? -36.803 -11.701 36.103 1.00 76.69 271 SER A O 1
ATOM 2134 N N . GLY A 1 272 ? -34.630 -12.126 35.726 1.00 72.62 272 GLY A N 1
ATOM 2135 C CA . GLY A 1 272 ? -34.716 -13.586 35.805 1.00 72.62 272 GLY A CA 1
ATOM 2136 C C . GLY A 1 272 ? -35.007 -14.074 37.225 1.00 72.62 272 GLY A C 1
ATOM 2137 O O . GLY A 1 272 ? -35.958 -14.827 37.417 1.00 72.62 272 GLY A O 1
ATOM 2138 N N . ASP A 1 273 ? -34.285 -13.551 38.220 1.00 62.41 273 ASP A N 1
ATOM 2139 C CA . ASP A 1 273 ? -34.499 -13.867 39.643 1.00 62.41 273 ASP A CA 1
ATOM 2140 C C . ASP A 1 273 ? -35.920 -13.484 40.115 1.00 62.41 273 ASP A C 1
ATOM 2142 O O . ASP A 1 273 ? -36.543 -14.163 40.937 1.00 62.41 273 ASP A O 1
ATOM 2146 N N . LEU A 1 274 ? -36.475 -12.394 39.571 1.00 57.06 274 LEU A N 1
ATOM 2147 C CA . LEU A 1 274 ? -37.853 -11.966 39.837 1.00 57.06 274 LEU A CA 1
ATOM 2148 C C . LEU A 1 274 ? -38.902 -12.905 39.224 1.00 57.06 274 LEU A C 1
ATOM 2150 O O . LEU A 1 274 ? -39.994 -13.023 39.768 1.00 57.06 274 LEU A O 1
ATOM 2154 N N . ILE A 1 275 ? -38.598 -13.570 38.109 1.00 57.38 275 ILE A N 1
ATOM 2155 C CA . ILE A 1 275 ? -39.511 -14.544 37.497 1.00 57.38 275 ILE A CA 1
ATOM 2156 C C . ILE A 1 275 ? -39.461 -15.867 38.272 1.00 57.38 275 ILE A C 1
ATOM 2158 O O . ILE A 1 275 ? -40.513 -16.434 38.548 1.00 57.38 275 ILE A O 1
ATOM 2162 N N . GLU A 1 276 ? -38.281 -16.330 38.695 1.00 55.53 276 GLU A N 1
ATOM 2163 C CA . GLU A 1 276 ? -38.159 -17.556 39.501 1.00 55.53 276 GLU A CA 1
ATOM 2164 C C . GLU A 1 276 ? -38.796 -17.415 40.892 1.00 55.53 276 GLU A C 1
ATOM 2166 O O . GLU A 1 276 ? -39.474 -18.331 41.349 1.00 55.53 276 GLU A O 1
ATOM 2171 N N . SER A 1 277 ? -38.674 -16.253 41.542 1.00 55.03 277 SER A N 1
ATOM 2172 C CA . SER A 1 277 ? -39.277 -16.003 42.866 1.00 55.03 277 SER A CA 1
ATOM 2173 C C . SER A 1 277 ? -40.802 -15.835 42.872 1.00 55.03 277 SER A C 1
ATOM 2175 O O . SER A 1 277 ? -41.407 -15.909 43.936 1.00 55.03 277 SER A O 1
ATOM 2177 N N . VAL A 1 278 ? -41.433 -15.616 41.714 1.00 51.62 278 VAL A N 1
ATOM 2178 C CA . VAL A 1 278 ? -42.901 -15.531 41.570 1.00 51.62 278 VAL A CA 1
ATOM 2179 C C . VAL A 1 278 ? -43.520 -16.891 41.205 1.00 51.62 278 VAL A C 1
ATOM 2181 O O . VAL A 1 278 ? -44.731 -17.069 41.317 1.00 51.62 278 VAL A O 1
ATOM 2184 N N . VAL A 1 279 ? -42.703 -17.855 40.770 1.00 51.00 279 VAL A N 1
ATOM 2185 C CA . VAL A 1 279 ? -43.144 -19.198 40.346 1.00 51.00 279 VAL A CA 1
ATOM 2186 C C . VAL A 1 279 ? -43.038 -20.240 41.480 1.00 51.00 279 VAL A C 1
ATOM 2188 O O . VAL A 1 279 ? -43.564 -21.344 41.334 1.00 51.00 279 VAL A O 1
ATOM 2191 N N . VAL A 1 280 ? -42.421 -19.890 42.616 1.00 44.78 280 VAL A N 1
ATOM 2192 C CA . VAL A 1 280 ? -42.346 -20.700 43.855 1.00 44.78 280 VAL A CA 1
ATOM 2193 C C . VAL A 1 280 ? -43.428 -20.274 44.843 1.00 44.78 280 VAL A C 1
ATOM 2195 O O . VAL A 1 280 ? -44.062 -21.178 45.432 1.00 44.78 280 VAL A O 1
#

Foldseek 3Di:
DDDPVRVVVVVVVCVVPVQDPDPVSVVVVVVVVVPFCLPDPDQADPPGDPVVLVVLLVVLCVVLVADDDVLSVLSVLLSSLVSSVVSLVLQVVLLVCCVVDPCVVVLVVLVCVLCDPVDDHDDPVLQDDQDPVLVVLLVLLVLLLVLVVPQDLVCQLPPVSCVSRPSSVVVLVVVCVVVPHPDSVVVQVVPPDGSSVVSVVSNVVSVVSNVVVVSSVVSNVSVVVSVCVVVVSPGDNDPPVVSVVSVVVSVVSNVVSVVVSVVVVVVVVVVVVVVVVVVD

Sequence (280 aa):
MTSKKQVAANQANSKKSTGAKTEQGKQAVSLNAVKHGIFSSRLVMPFESADEYGQLLDGLIDSLNPTGSVEQLLVEKVAVAMWRQLRRTKAESAGIEMNRSIYKQKIRSQVQDMTSDGYSLLDVADFSPITAEGVAQVKWCKVVLAEFEKLDDDLLNDVEHIKTAPEIMKQLMSEAKEDEHATVKDYINELSGDLENWVREIADWCEKEVSKIELKKVKSKAINEALEMVQAKESSPVSNQLLIRYQAALDSELYKALAALRKQQEWRLKSGDLIESVVV

pLDDT: mean 74.39, std 13.47, range [44.78, 96.06]

Radius of gyration: 33.32 Å; chains: 1; bounding box: 75×54×100 Å